Protein AF-A0A2S7Q1P4-F1 (afdb_monomer_lite)

Structure (mmCIF, N/CA/C/O backbone):
data_AF-A0A2S7Q1P4-F1
#
_entry.id   AF-A0A2S7Q1P4-F1
#
loop_
_atom_site.group_PDB
_atom_site.id
_atom_site.type_symbol
_atom_site.label_atom_id
_atom_site.label_alt_id
_atom_site.label_comp_id
_atom_site.label_asym_id
_atom_site.label_entity_id
_atom_site.label_seq_id
_atom_site.pdbx_PDB_ins_code
_atom_site.Cartn_x
_atom_site.Cartn_y
_atom_site.Cartn_z
_atom_site.occupancy
_atom_site.B_iso_or_equiv
_atom_site.auth_seq_id
_atom_site.auth_comp_id
_atom_site.auth_asym_id
_atom_site.auth_atom_id
_atom_site.pdbx_PDB_model_num
ATOM 1 N N . MET A 1 1 ? 7.344 -5.503 11.195 1.00 85.62 1 MET A N 1
ATOM 2 C CA . MET A 1 1 ? 8.356 -6.114 10.307 1.00 85.62 1 MET A CA 1
ATOM 3 C C . MET A 1 1 ? 7.937 -5.861 8.874 1.00 85.62 1 MET A C 1
ATOM 5 O O . MET A 1 1 ? 6.766 -6.038 8.559 1.00 85.62 1 MET A O 1
ATOM 9 N N . VAL A 1 2 ? 8.861 -5.410 8.036 1.00 88.25 2 VAL A N 1
ATOM 10 C CA . VAL A 1 2 ? 8.584 -5.055 6.642 1.00 88.25 2 VAL A CA 1
ATOM 11 C C . VAL A 1 2 ? 9.482 -5.908 5.761 1.00 88.25 2 VAL A C 1
ATOM 13 O O . VAL A 1 2 ? 10.686 -5.947 5.998 1.00 88.25 2 VAL A O 1
ATOM 16 N N . PHE A 1 3 ? 8.894 -6.598 4.789 1.00 91.62 3 PHE A N 1
ATOM 17 C CA . PHE A 1 3 ? 9.629 -7.277 3.730 1.00 91.62 3 PHE A CA 1
ATOM 18 C C . PHE A 1 3 ? 9.794 -6.306 2.567 1.00 91.62 3 PHE A C 1
ATOM 20 O O . PHE A 1 3 ? 8.802 -5.800 2.027 1.00 91.62 3 PHE A O 1
ATOM 27 N N . ASP A 1 4 ? 11.041 -6.001 2.222 1.00 88.94 4 ASP A N 1
ATOM 28 C CA . ASP A 1 4 ? 11.337 -5.151 1.077 1.00 88.94 4 ASP A CA 1
ATOM 29 C C . ASP A 1 4 ? 11.091 -5.902 -0.233 1.00 88.94 4 ASP A C 1
ATOM 31 O O . ASP A 1 4 ? 11.202 -7.127 -0.314 1.00 88.94 4 ASP A O 1
ATOM 35 N N . ALA A 1 5 ? 10.678 -5.138 -1.241 1.00 86.88 5 ALA A N 1
ATOM 36 C CA . ALA A 1 5 ? 10.517 -5.647 -2.588 1.00 86.88 5 ALA A CA 1
ATOM 37 C C . ALA A 1 5 ? 11.879 -5.672 -3.272 1.00 86.88 5 ALA A C 1
ATOM 39 O O . ALA A 1 5 ? 12.680 -4.755 -3.095 1.00 86.88 5 ALA A O 1
ATOM 40 N N . GLU A 1 6 ? 12.087 -6.689 -4.091 1.00 93.56 6 GLU A N 1
ATOM 41 C CA . GLU A 1 6 ? 13.279 -6.893 -4.897 1.00 93.56 6 GLU A CA 1
ATOM 42 C C . GLU A 1 6 ? 12.921 -6.814 -6.387 1.00 93.56 6 GLU A C 1
ATOM 44 O O . GLU A 1 6 ? 11.873 -6.294 -6.770 1.00 93.56 6 GLU A O 1
ATOM 49 N N . HIS A 1 7 ? 13.807 -7.305 -7.249 1.00 88.81 7 HIS A N 1
ATOM 50 C CA . HIS A 1 7 ? 13.553 -7.408 -8.682 1.00 88.81 7 HIS A CA 1
ATOM 51 C C . HIS A 1 7 ? 12.310 -8.263 -8.969 1.00 88.81 7 HIS A C 1
ATOM 53 O O . HIS A 1 7 ? 12.076 -9.290 -8.315 1.00 88.81 7 HIS A O 1
ATOM 59 N N . ALA A 1 8 ? 11.569 -7.914 -10.023 1.00 89.12 8 ALA A N 1
ATOM 60 C CA . ALA A 1 8 ? 10.338 -8.606 -10.412 1.00 89.12 8 ALA A CA 1
ATOM 61 C C . ALA A 1 8 ? 10.529 -10.126 -10.600 1.00 89.12 8 ALA A C 1
ATOM 63 O O . ALA A 1 8 ? 9.620 -10.911 -10.328 1.00 89.12 8 ALA A O 1
ATOM 64 N N . ALA A 1 9 ? 11.732 -10.555 -11.001 1.00 90.94 9 ALA A N 1
ATOM 65 C CA . ALA A 1 9 ? 12.089 -11.960 -11.199 1.00 90.94 9 ALA A CA 1
ATOM 66 C C . ALA A 1 9 ? 11.975 -12.829 -9.929 1.00 90.94 9 ALA A C 1
ATOM 68 O O . ALA A 1 9 ? 11.693 -14.023 -10.031 1.00 90.94 9 ALA A O 1
ATOM 69 N N . VAL A 1 10 ? 12.185 -12.253 -8.740 1.00 92.06 10 VAL A N 1
ATOM 70 C CA . VAL A 1 10 ? 12.137 -12.974 -7.451 1.00 92.06 10 VAL A CA 1
ATOM 71 C C . VAL A 1 10 ? 10.948 -12.567 -6.581 1.00 92.06 10 VAL A C 1
ATOM 73 O O . VAL A 1 10 ? 10.600 -13.295 -5.647 1.00 92.06 10 VAL A O 1
ATOM 76 N N . GLN A 1 11 ? 10.290 -11.450 -6.910 1.00 94.75 11 GLN A N 1
ATOM 77 C CA . GLN A 1 11 ? 9.248 -10.836 -6.088 1.00 94.75 11 GLN A CA 1
ATOM 78 C C . GLN A 1 11 ? 8.122 -11.807 -5.720 1.00 94.75 11 GLN A C 1
ATOM 80 O O . GLN A 1 11 ? 7.713 -11.858 -4.567 1.00 94.75 11 GLN A O 1
ATOM 85 N N . LYS A 1 12 ? 7.699 -12.677 -6.646 1.00 93.25 12 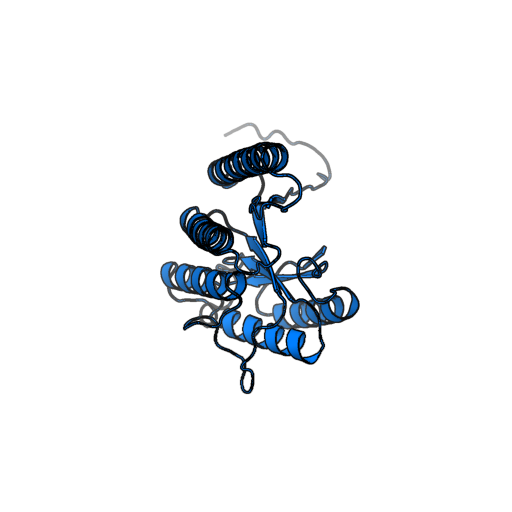LYS A N 1
ATOM 86 C CA . LYS A 1 12 ? 6.646 -13.673 -6.383 1.00 93.25 12 LYS A CA 1
ATOM 87 C C . LYS A 1 12 ? 6.976 -14.621 -5.220 1.00 93.25 12 LYS A C 1
ATOM 89 O O . LYS A 1 12 ? 6.082 -15.026 -4.481 1.00 93.25 12 LYS A O 1
ATOM 94 N N . GLY A 1 13 ? 8.244 -15.009 -5.068 1.00 94.06 13 GLY A N 1
ATOM 95 C CA . GLY A 1 13 ? 8.676 -15.870 -3.963 1.00 94.06 13 GLY A CA 1
ATOM 96 C C . GLY A 1 13 ? 8.655 -15.130 -2.624 1.00 94.06 13 GLY A C 1
ATOM 97 O O . GLY A 1 13 ? 8.178 -15.671 -1.627 1.00 94.06 13 GLY A O 1
ATOM 98 N N . ILE A 1 14 ? 9.109 -13.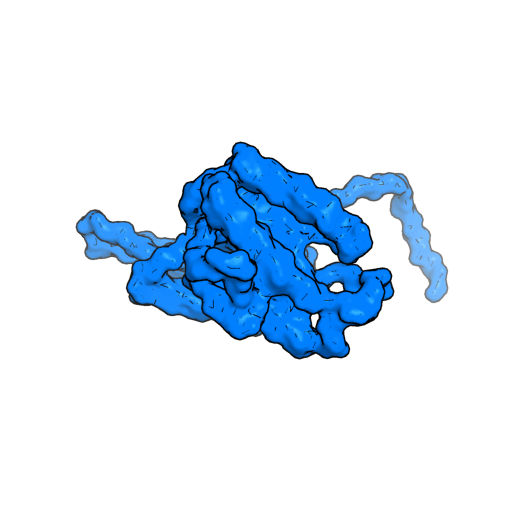874 -2.630 1.00 94.44 14 ILE A N 1
ATOM 99 C CA . ILE A 1 14 ? 9.079 -12.979 -1.465 1.00 94.44 14 ILE A CA 1
ATOM 100 C C . ILE A 1 14 ? 7.633 -12.718 -1.033 1.00 94.44 14 ILE A C 1
ATOM 102 O O . ILE A 1 14 ? 7.311 -12.841 0.149 1.00 94.44 14 ILE A O 1
ATOM 106 N N . ASP A 1 15 ? 6.753 -12.424 -1.987 1.00 95.56 15 ASP A N 1
ATOM 107 C CA . ASP A 1 15 ? 5.326 -12.201 -1.768 1.00 95.56 15 ASP A CA 1
ATOM 108 C C . ASP A 1 15 ? 4.659 -13.410 -1.112 1.00 95.56 15 ASP A C 1
ATOM 110 O O . ASP A 1 15 ? 3.950 -13.255 -0.119 1.00 95.56 15 ASP A O 1
ATOM 114 N N . GLN A 1 16 ? 4.934 -14.623 -1.607 1.00 95.94 16 GLN A N 1
ATOM 115 C CA . GLN A 1 16 ? 4.367 -15.848 -1.043 1.00 95.94 16 GLN A CA 1
ATOM 116 C C . GLN A 1 16 ? 4.750 -16.017 0.431 1.00 95.94 16 GLN A C 1
ATOM 118 O O . GLN A 1 16 ? 3.878 -16.227 1.275 1.00 95.94 16 GLN A O 1
ATOM 123 N N . TRP A 1 17 ? 6.037 -15.872 0.761 1.00 96.31 17 TRP A N 1
ATOM 124 C CA . TRP A 1 17 ? 6.485 -15.945 2.152 1.00 96.31 17 TRP A CA 1
ATOM 125 C C . TRP A 1 17 ? 5.850 -14.848 2.994 1.00 96.31 17 TRP A C 1
ATOM 127 O O . TRP A 1 17 ? 5.338 -15.118 4.077 1.00 96.31 17 TRP A O 1
ATOM 137 N N . THR A 1 18 ? 5.834 -13.622 2.483 1.00 96.56 18 THR A N 1
ATOM 138 C CA . THR A 1 18 ? 5.268 -12.465 3.175 1.00 96.56 18 THR A CA 1
ATOM 139 C C . THR A 1 18 ? 3.804 -12.701 3.532 1.00 96.56 18 THR A C 1
ATOM 141 O O . THR A 1 18 ? 3.422 -12.509 4.685 1.00 96.56 18 THR A O 1
ATOM 144 N N . VAL A 1 19 ? 3.002 -13.191 2.586 1.00 97.44 19 VAL A N 1
ATOM 145 C CA . VAL A 1 19 ? 1.594 -13.542 2.805 1.00 97.44 19 VAL A CA 1
ATOM 146 C C . VAL A 1 19 ? 1.450 -14.663 3.837 1.00 97.44 19 VAL A C 1
ATOM 148 O O . VAL A 1 19 ? 0.590 -14.574 4.712 1.00 97.44 19 VAL A O 1
ATOM 151 N N . ASP A 1 20 ? 2.297 -15.690 3.805 1.00 97.50 20 ASP A N 1
ATOM 152 C CA . ASP A 1 20 ? 2.250 -16.776 4.793 1.00 97.50 20 ASP A CA 1
ATOM 153 C C . ASP A 1 20 ? 2.606 -16.289 6.210 1.00 97.50 20 ASP A C 1
ATOM 155 O O . ASP A 1 20 ? 1.980 -16.698 7.195 1.00 97.50 20 ASP A O 1
ATOM 159 N N . TYR A 1 21 ? 3.540 -15.342 6.331 1.00 97.25 21 TYR A N 1
ATOM 160 C CA . TYR A 1 21 ? 3.828 -14.660 7.593 1.00 97.25 21 TYR A CA 1
ATOM 161 C C . TYR A 1 21 ? 2.668 -13.759 8.040 1.00 97.25 21 TYR A C 1
ATOM 163 O O . TYR A 1 21 ? 2.326 -13.763 9.225 1.00 97.25 21 TYR A O 1
ATOM 171 N N . MET A 1 22 ? 2.021 -13.030 7.128 1.00 97.88 22 MET A N 1
ATOM 172 C CA . MET A 1 22 ? 0.840 -12.221 7.452 1.00 97.88 22 MET A CA 1
ATOM 173 C C . MET A 1 22 ? -0.294 -13.085 8.000 1.00 97.88 22 MET A C 1
ATOM 175 O O . MET A 1 22 ? -0.809 -12.772 9.066 1.00 97.88 22 MET A O 1
ATOM 179 N N . LYS A 1 23 ? -0.610 -14.219 7.362 1.00 96.69 23 LYS A N 1
ATOM 180 C CA . LYS A 1 23 ? -1.623 -15.171 7.860 1.00 96.69 23 LYS A CA 1
ATOM 181 C C . LYS A 1 23 ? -1.353 -15.619 9.294 1.00 96.69 23 LYS A C 1
ATOM 183 O O . LYS A 1 23 ? -2.270 -15.783 10.091 1.00 96.69 23 LYS A O 1
ATOM 188 N N . LYS A 1 24 ? -0.082 -15.848 9.628 1.00 97.06 24 LYS A N 1
ATOM 189 C CA . LYS A 1 24 ? 0.311 -16.351 10.947 1.00 97.06 24 LYS A CA 1
ATOM 190 C C . LYS A 1 24 ? 0.267 -15.271 12.031 1.00 97.06 24 LYS A C 1
ATOM 192 O O . LYS A 1 24 ? -0.090 -15.567 13.174 1.00 97.06 24 LYS A O 1
ATOM 197 N N . TYR A 1 25 ? 0.671 -14.047 11.699 1.00 97.56 25 TYR A N 1
ATOM 198 C CA . TYR A 1 25 ? 0.968 -13.017 12.697 1.00 97.56 25 TYR A CA 1
ATOM 199 C C . TYR A 1 25 ? 0.024 -11.817 12.673 1.00 97.56 25 TYR A C 1
ATOM 201 O O . TYR A 1 25 ? -0.245 -11.271 13.744 1.00 97.56 25 TYR A O 1
ATOM 209 N N . ASN A 1 26 ? -0.509 -11.431 11.514 1.00 98.12 26 ASN A N 1
ATOM 210 C CA . ASN A 1 26 ? -1.460 -10.329 11.434 1.00 98.12 26 ASN A CA 1
ATOM 211 C C . ASN A 1 26 ? -2.809 -10.763 12.018 1.00 98.12 26 ASN A C 1
ATOM 213 O O . ASN A 1 26 ? -3.254 -11.900 11.851 1.00 98.12 26 ASN A O 1
ATOM 217 N N . LYS A 1 27 ? -3.449 -9.852 12.745 1.00 96.50 27 LYS A N 1
ATOM 218 C CA . LYS A 1 27 ? -4.795 -10.024 13.308 1.00 96.50 27 LYS A CA 1
ATOM 219 C C . LYS A 1 27 ? -5.786 -9.209 12.497 1.00 96.50 27 LYS A C 1
ATOM 221 O O . LYS A 1 27 ? -5.368 -8.308 11.789 1.00 96.50 27 LYS A O 1
ATOM 226 N N . THR A 1 28 ? -7.065 -9.552 12.575 1.00 95.19 28 THR A N 1
ATOM 227 C CA . THR A 1 28 ? -8.151 -8.791 11.943 1.00 95.19 28 THR A CA 1
ATOM 228 C C . THR A 1 28 ? -8.371 -7.456 12.647 1.00 95.19 28 THR A C 1
ATOM 230 O O . THR A 1 28 ? -8.131 -7.340 13.853 1.00 95.19 28 THR A O 1
ATOM 233 N N . GLY A 1 29 ? -8.908 -6.483 11.921 1.00 91.81 29 GLY A N 1
ATOM 234 C CA . GLY A 1 29 ? -9.184 -5.138 12.402 1.00 91.81 29 GLY A CA 1
ATOM 235 C C . GLY A 1 29 ? -8.016 -4.163 12.242 1.00 91.81 29 GLY A C 1
ATOM 236 O O . GLY A 1 29 ? -6.900 -4.518 11.848 1.00 91.81 29 GLY A O 1
ATOM 237 N N . LYS A 1 30 ? -8.314 -2.900 12.560 1.00 89.12 30 LYS A N 1
ATOM 238 C CA . LYS A 1 30 ? -7.393 -1.761 12.478 1.00 89.12 30 LYS A CA 1
ATOM 239 C C . LYS A 1 30 ? -6.153 -1.975 13.349 1.00 89.12 30 LYS A C 1
ATOM 241 O O . LYS A 1 30 ? -6.285 -2.242 14.543 1.00 89.12 30 LYS A O 1
ATOM 246 N N . GLY A 1 31 ? -4.966 -1.779 12.774 1.00 89.69 31 GLY A N 1
ATOM 247 C CA . GLY A 1 31 ? -3.693 -1.938 13.486 1.00 89.69 31 GLY A CA 1
ATOM 248 C C . GLY A 1 31 ? -3.339 -3.401 13.762 1.00 89.69 31 GLY A C 1
ATOM 249 O O . GLY A 1 31 ? -2.470 -3.691 14.586 1.00 89.69 31 GLY A O 1
ATOM 250 N N . GLY A 1 32 ? -4.030 -4.332 13.102 1.00 93.00 32 GLY A N 1
ATOM 251 C CA . GLY A 1 32 ? -3.779 -5.761 13.200 1.00 93.00 32 GLY A CA 1
ATOM 252 C C . GLY A 1 32 ? -2.567 -6.218 12.385 1.00 93.00 32 GLY A C 1
ATOM 253 O O . GLY A 1 32 ? -2.043 -7.307 12.642 1.00 93.00 32 GLY A O 1
ATOM 254 N N . ALA A 1 33 ? -2.088 -5.414 11.428 1.00 96.19 33 ALA A N 1
ATOM 255 C CA . ALA A 1 33 ? -0.913 -5.756 10.639 1.00 96.19 33 ALA A CA 1
ATOM 256 C C . ALA A 1 33 ? 0.396 -5.467 11.386 1.00 96.19 33 ALA A C 1
ATOM 258 O O . ALA A 1 33 ? 0.742 -4.325 11.690 1.00 96.19 33 ALA A O 1
ATOM 259 N N . VAL A 1 34 ? 1.187 -6.521 11.595 1.00 95.81 34 VAL A N 1
ATOM 260 C CA . VAL A 1 34 ? 2.560 -6.444 12.126 1.00 95.81 34 VAL A CA 1
ATOM 261 C C . VAL A 1 34 ? 3.605 -6.850 11.086 1.00 95.81 34 VAL A C 1
ATOM 263 O O . VAL A 1 34 ? 4.783 -6.501 11.217 1.00 95.81 34 VAL A O 1
ATOM 266 N N . VAL A 1 35 ? 3.180 -7.561 10.041 1.00 97.06 35 VAL A N 1
ATOM 267 C CA . VAL A 1 35 ? 3.956 -7.906 8.850 1.00 97.06 35 VAL A CA 1
ATOM 268 C C . VAL A 1 35 ? 3.414 -7.119 7.660 1.00 97.06 35 VAL A C 1
ATOM 270 O O . VAL A 1 35 ? 2.215 -7.167 7.386 1.00 97.06 35 VAL A O 1
ATOM 273 N N . TYR A 1 36 ? 4.308 -6.432 6.948 1.00 97.50 36 TYR A N 1
ATOM 274 C CA . TYR A 1 36 ? 4.004 -5.652 5.748 1.00 97.50 36 TYR A CA 1
ATOM 275 C C . TYR A 1 36 ? 4.825 -6.156 4.564 1.00 97.50 36 TYR A C 1
ATOM 277 O O . TYR A 1 36 ? 6.020 -6.416 4.709 1.00 97.50 36 TYR A O 1
ATOM 285 N N . GLY A 1 37 ? 4.186 -6.254 3.401 1.00 97.38 37 GLY A N 1
ATOM 286 C CA . GLY A 1 37 ? 4.838 -6.516 2.120 1.00 97.38 37 GLY A CA 1
ATOM 287 C C . GLY A 1 37 ? 4.992 -5.230 1.330 1.00 97.38 37 GLY A C 1
ATOM 288 O O . GLY A 1 37 ? 4.130 -4.355 1.414 1.00 97.38 37 GLY A O 1
ATOM 289 N N . THR A 1 38 ? 6.086 -5.102 0.587 1.00 97.38 38 THR A N 1
ATOM 290 C CA . THR A 1 38 ? 6.335 -3.930 -0.253 1.00 97.38 38 THR A CA 1
ATOM 291 C C . THR A 1 38 ? 5.799 -4.160 -1.663 1.00 97.38 38 THR A C 1
ATOM 293 O O . THR A 1 38 ? 6.160 -5.132 -2.312 1.00 97.38 38 THR A O 1
ATOM 296 N N . TYR A 1 39 ? 4.965 -3.245 -2.152 1.00 97.94 39 TYR A N 1
ATOM 297 C CA . TYR A 1 39 ? 4.343 -3.304 -3.474 1.00 97.94 39 TYR A CA 1
ATOM 298 C C . TYR A 1 39 ? 4.832 -2.129 -4.312 1.00 97.94 39 TYR A C 1
ATOM 300 O O . TYR A 1 39 ? 4.759 -0.976 -3.878 1.00 97.94 39 TYR A O 1
ATOM 308 N N . GLN A 1 40 ? 5.346 -2.415 -5.507 1.00 97.44 40 GLN A N 1
ATOM 309 C CA . GLN A 1 40 ? 6.005 -1.421 -6.348 1.00 97.44 40 GLN A CA 1
ATOM 310 C C . GLN A 1 40 ? 5.097 -0.986 -7.505 1.00 97.44 40 GLN A C 1
ATOM 312 O O . GLN A 1 40 ? 4.890 -1.722 -8.465 1.00 97.44 40 GLN A O 1
ATOM 317 N N . ALA A 1 41 ? 4.564 0.232 -7.426 1.00 97.69 41 ALA A N 1
ATOM 318 C CA . ALA A 1 41 ? 3.554 0.756 -8.348 1.00 97.69 41 ALA A CA 1
ATOM 319 C C . ALA A 1 41 ? 4.049 1.042 -9.780 1.00 97.69 41 ALA A C 1
ATOM 321 O O . ALA A 1 41 ? 3.229 1.268 -10.660 1.00 97.69 41 ALA A O 1
ATOM 322 N N . TYR A 1 42 ? 5.361 1.039 -10.043 1.00 96.94 42 TYR A N 1
ATOM 323 C CA . TYR A 1 42 ? 5.900 1.116 -11.410 1.00 96.94 42 TYR A CA 1
ATOM 324 C C . TYR A 1 42 ? 5.633 -0.151 -12.231 1.00 96.94 42 TYR A C 1
ATOM 326 O O . TYR A 1 42 ? 5.643 -0.077 -13.460 1.00 96.94 42 TYR A O 1
ATOM 334 N N . LEU A 1 43 ? 5.386 -1.294 -11.578 1.00 97.81 43 LEU A N 1
ATOM 335 C CA . LEU A 1 43 ? 5.039 -2.541 -12.252 1.00 97.81 43 LEU A CA 1
ATOM 336 C C . LEU A 1 43 ? 3.562 -2.518 -12.647 1.00 97.81 43 LEU A C 1
ATOM 338 O O . LEU A 1 43 ? 2.687 -2.377 -11.792 1.00 97.81 43 LEU A O 1
ATOM 342 N N . LYS A 1 44 ? 3.282 -2.773 -13.928 1.00 98.06 44 LYS A N 1
ATOM 343 C CA . LYS A 1 44 ? 1.921 -2.841 -14.491 1.00 98.06 44 LYS A CA 1
ATOM 344 C C . LYS A 1 44 ? 1.031 -3.861 -13.767 1.00 98.06 44 LYS A C 1
ATOM 346 O O . LYS A 1 44 ? -0.173 -3.662 -13.672 1.00 98.06 44 LYS A O 1
ATOM 351 N N . ALA A 1 45 ? 1.626 -4.928 -13.229 1.00 97.44 45 ALA A N 1
ATOM 352 C CA . ALA A 1 45 ? 0.923 -5.981 -12.494 1.00 97.44 45 ALA A CA 1
ATOM 353 C C . ALA A 1 45 ? 0.609 -5.625 -11.026 1.00 97.44 45 ALA A C 1
ATOM 355 O O . ALA A 1 45 ? -0.137 -6.352 -10.374 1.00 97.44 45 ALA A O 1
ATOM 356 N N . CYS A 1 46 ? 1.161 -4.534 -10.481 1.00 98.31 46 CYS A N 1
ATOM 357 C CA . CYS A 1 46 ? 1.035 -4.194 -9.060 1.00 98.31 46 CYS A CA 1
ATOM 358 C C . CYS A 1 46 ? -0.428 -4.134 -8.567 1.00 98.31 46 CYS A C 1
ATOM 360 O O . CYS A 1 46 ? -0.717 -4.783 -7.557 1.00 98.31 46 CYS A O 1
ATOM 362 N N . PRO A 1 47 ? -1.381 -3.475 -9.266 1.00 98.44 47 PRO A N 1
ATOM 363 C CA . PRO A 1 47 ? -2.782 -3.476 -8.840 1.00 98.44 47 PRO A CA 1
ATOM 364 C C . PRO A 1 47 ? -3.389 -4.883 -8.750 1.00 98.44 47 PRO A C 1
ATOM 366 O O . PRO A 1 47 ? -4.105 -5.185 -7.798 1.00 98.44 47 PRO A O 1
ATOM 369 N N . GLU A 1 48 ? -3.077 -5.764 -9.704 1.00 98.19 48 GLU A N 1
ATOM 370 C CA . GLU A 1 48 ? -3.588 -7.141 -9.723 1.00 98.19 48 GLU A CA 1
ATOM 371 C C . GLU A 1 48 ? -3.011 -7.978 -8.574 1.00 98.19 48 GLU A C 1
ATOM 373 O O . GLU A 1 48 ? -3.734 -8.752 -7.943 1.00 98.19 48 GLU A O 1
ATOM 378 N N . VAL A 1 49 ? -1.726 -7.790 -8.255 1.00 98.31 49 VAL A N 1
ATOM 379 C CA . VAL A 1 49 ? -1.069 -8.453 -7.117 1.00 98.31 49 VAL A CA 1
ATOM 380 C C . VAL A 1 49 ? -1.687 -7.992 -5.795 1.00 98.31 49 VAL A C 1
ATOM 382 O O . VAL A 1 49 ? -2.054 -8.829 -4.969 1.00 98.31 49 VAL A O 1
ATOM 385 N N . VAL A 1 50 ? -1.887 -6.681 -5.612 1.00 98.56 50 VAL A N 1
ATOM 386 C CA . VAL A 1 50 ? -2.563 -6.131 -4.423 1.00 98.56 50 VAL A CA 1
ATOM 387 C C . VAL A 1 50 ? -3.983 -6.690 -4.305 1.00 98.56 50 VAL A C 1
ATOM 389 O O . VAL A 1 50 ? -4.368 -7.154 -3.234 1.00 98.56 50 VAL A O 1
ATOM 392 N N . ALA A 1 51 ? -4.753 -6.713 -5.396 1.00 98.56 51 ALA A N 1
ATOM 393 C CA . ALA A 1 51 ? -6.112 -7.256 -5.408 1.00 98.56 51 ALA A CA 1
ATOM 394 C C . ALA A 1 51 ? -6.157 -8.747 -5.036 1.00 98.56 51 ALA A C 1
ATOM 396 O O . ALA A 1 51 ? -7.017 -9.168 -4.262 1.00 98.56 51 ALA A O 1
ATOM 397 N N . SER A 1 52 ? -5.211 -9.540 -5.546 1.00 98.31 52 SER A N 1
ATOM 398 C CA . SER A 1 52 ? -5.063 -10.957 -5.199 1.00 98.31 52 SER A CA 1
ATOM 399 C C . SER A 1 52 ? -4.760 -11.148 -3.710 1.00 98.31 52 SER A C 1
ATOM 401 O O . SER A 1 52 ? -5.389 -11.969 -3.042 1.00 98.31 52 SER A O 1
ATOM 403 N N . HIS A 1 53 ? -3.845 -10.357 -3.146 1.00 98.44 53 HIS A N 1
ATOM 404 C CA . HIS A 1 53 ? -3.504 -10.456 -1.726 1.00 98.44 53 HIS A CA 1
ATOM 405 C C . HIS A 1 53 ? -4.628 -9.959 -0.811 1.00 98.44 53 HIS A C 1
ATOM 407 O O . HIS A 1 53 ? -4.834 -10.550 0.247 1.00 98.44 53 HIS A O 1
ATOM 413 N N . LEU A 1 54 ? -5.408 -8.954 -1.230 1.00 98.56 54 LEU A N 1
ATOM 414 C CA . LEU A 1 54 ? -6.652 -8.574 -0.553 1.00 98.56 54 LEU A CA 1
ATOM 415 C C . LEU A 1 54 ? -7.639 -9.753 -0.543 1.00 98.56 54 LEU A C 1
ATOM 417 O O . LEU A 1 54 ? -8.150 -10.118 0.511 1.00 98.56 54 LEU A O 1
ATOM 421 N N . ALA A 1 55 ? -7.848 -10.427 -1.676 1.00 98.19 55 ALA A N 1
ATOM 422 C CA . ALA A 1 55 ? -8.721 -11.603 -1.734 1.00 98.19 55 ALA A CA 1
ATOM 423 C C . ALA A 1 55 ? -8.270 -12.719 -0.771 1.00 98.19 55 ALA A C 1
ATOM 425 O O . ALA A 1 55 ? -9.089 -13.322 -0.075 1.00 98.19 55 ALA A O 1
ATOM 426 N N . ILE A 1 56 ? -6.958 -12.967 -0.684 1.00 97.81 56 ILE A N 1
ATOM 427 C CA . ILE A 1 56 ? -6.383 -13.932 0.263 1.00 97.81 56 ILE A CA 1
ATOM 428 C C . ILE A 1 56 ? -6.614 -13.482 1.712 1.00 97.81 56 ILE A C 1
ATOM 430 O O . ILE A 1 56 ? -7.034 -14.297 2.529 1.00 97.81 56 ILE A O 1
ATOM 434 N N . ALA A 1 57 ? -6.381 -12.205 2.025 1.00 97.75 57 ALA A N 1
ATOM 435 C CA . ALA A 1 57 ? -6.611 -11.623 3.349 1.00 97.75 57 ALA A CA 1
ATOM 436 C C . ALA A 1 57 ? -8.067 -11.767 3.800 1.00 97.75 57 ALA A C 1
ATOM 438 O O . ALA A 1 57 ? -8.332 -12.183 4.928 1.00 97.75 57 ALA A O 1
ATOM 439 N N . ARG A 1 58 ? -9.009 -11.534 2.878 1.00 96.69 58 ARG A N 1
ATOM 440 C CA . ARG A 1 58 ? -10.441 -11.756 3.093 1.00 96.69 58 ARG A CA 1
ATOM 441 C C . ARG A 1 58 ? -10.735 -13.219 3.398 1.00 96.69 58 ARG A C 1
ATOM 443 O O . ARG A 1 58 ? -11.365 -13.534 4.402 1.00 96.69 58 ARG A O 1
ATOM 450 N N . LYS A 1 59 ? -10.289 -14.119 2.520 1.00 96.94 59 LYS A N 1
ATOM 451 C CA . LYS A 1 59 ? -10.599 -15.552 2.593 1.00 96.94 59 LYS A CA 1
ATOM 452 C C . LYS A 1 59 ? -10.016 -16.219 3.839 1.00 96.94 59 LYS A C 1
ATOM 454 O O . LYS A 1 59 ? -10.658 -17.083 4.425 1.00 96.94 59 LYS A O 1
ATOM 459 N N . GLU A 1 60 ? -8.805 -15.832 4.215 1.00 96.69 60 GLU A N 1
ATOM 460 C CA . GLU A 1 60 ? -8.046 -16.427 5.320 1.00 96.69 60 GLU A CA 1
ATOM 461 C C . GLU A 1 60 ? -8.145 -15.594 6.613 1.00 96.69 60 GLU A C 1
ATOM 463 O O . GLU A 1 60 ? -7.499 -15.916 7.607 1.00 96.69 60 GLU A O 1
ATOM 468 N N . ASN A 1 61 ? -8.974 -14.542 6.607 1.00 96.69 61 ASN A N 1
ATOM 469 C CA . ASN A 1 61 ? -9.354 -13.727 7.759 1.00 96.69 61 ASN A CA 1
ATOM 470 C C . ASN A 1 61 ? -8.165 -13.114 8.532 1.00 96.69 61 ASN A C 1
ATOM 472 O O . ASN A 1 61 ? -7.984 -13.360 9.727 1.00 96.69 61 ASN A O 1
ATOM 476 N N . PHE A 1 62 ? -7.360 -12.293 7.853 1.00 97.81 62 PHE A N 1
ATOM 477 C CA . PHE A 1 62 ? -6.288 -11.492 8.462 1.00 97.81 62 PHE A CA 1
ATOM 478 C C . PHE A 1 62 ? -6.215 -10.087 7.841 1.00 97.81 62 PHE A C 1
ATOM 480 O O . PHE A 1 62 ? -6.625 -9.900 6.699 1.00 97.81 62 PHE A O 1
ATOM 487 N N . THR A 1 63 ? -5.654 -9.103 8.555 1.00 98.38 63 THR A N 1
ATOM 488 C CA . THR A 1 63 ? -5.414 -7.756 8.001 1.00 98.38 63 THR A CA 1
ATOM 489 C C . THR A 1 63 ? -4.194 -7.754 7.080 1.00 98.38 63 THR A C 1
ATOM 491 O O . THR A 1 63 ? -3.087 -8.125 7.492 1.00 98.38 63 THR A O 1
ATOM 494 N N . LEU A 1 64 ? -4.362 -7.308 5.834 1.00 98.50 64 LEU A N 1
ATOM 495 C CA . LEU A 1 64 ? -3.255 -7.178 4.886 1.00 98.50 64 LEU A CA 1
ATOM 496 C C . LEU A 1 64 ? -2.352 -5.994 5.272 1.00 98.50 64 LEU A C 1
ATOM 498 O O . LEU A 1 64 ? -2.834 -4.883 5.451 1.00 98.50 64 LEU A O 1
ATOM 502 N N . GLY A 1 65 ? -1.038 -6.209 5.366 1.00 98.06 65 GLY A N 1
ATOM 503 C CA . GLY A 1 65 ? -0.072 -5.121 5.562 1.00 98.06 65 GLY A CA 1
ATOM 504 C C . GLY A 1 65 ? 0.550 -4.684 4.237 1.00 98.06 65 GLY A C 1
ATOM 505 O O . GLY A 1 65 ? 1.290 -5.451 3.618 1.00 98.06 65 GLY A O 1
ATOM 506 N N . VAL A 1 66 ? 0.300 -3.453 3.798 1.00 98.25 66 VAL A N 1
ATOM 507 C CA . VAL A 1 66 ? 0.789 -2.942 2.505 1.00 98.25 66 VAL A CA 1
ATOM 508 C C . VAL A 1 66 ? 1.772 -1.799 2.711 1.00 98.25 66 VAL A C 1
ATOM 510 O O . VAL A 1 66 ? 1.387 -0.739 3.179 1.00 98.25 66 VAL A O 1
ATOM 513 N N . LYS A 1 67 ? 3.032 -1.960 2.302 1.00 96.94 67 LYS A N 1
ATOM 514 C CA . LYS A 1 67 ? 3.962 -0.846 2.075 1.00 96.94 67 LYS A CA 1
ATOM 515 C C . LYS A 1 67 ? 3.947 -0.505 0.592 1.00 96.94 67 LYS A C 1
ATOM 517 O O . LYS A 1 67 ? 4.475 -1.251 -0.224 1.00 96.94 67 LYS A O 1
ATOM 522 N N . LEU A 1 68 ? 3.339 0.614 0.229 1.00 97.44 68 LEU A N 1
ATOM 523 C CA . LEU A 1 68 ? 3.248 1.034 -1.164 1.00 97.44 68 LEU A CA 1
ATOM 524 C C . LEU A 1 68 ? 4.422 1.953 -1.506 1.00 97.44 68 LEU A C 1
ATOM 526 O O . LEU A 1 68 ? 4.602 2.985 -0.863 1.00 97.44 68 LEU A O 1
ATOM 530 N N . VAL A 1 69 ? 5.199 1.595 -2.528 1.00 95.88 69 VAL A N 1
ATOM 531 C CA . VAL A 1 69 ? 6.305 2.398 -3.080 1.00 95.88 69 VAL A CA 1
ATOM 532 C C . VAL A 1 69 ? 6.106 2.597 -4.580 1.00 95.88 69 VAL A C 1
ATOM 534 O O . VAL A 1 69 ? 5.373 1.853 -5.226 1.00 95.88 69 VAL A O 1
ATOM 537 N N . ARG A 1 70 ? 6.802 3.568 -5.181 1.00 94.69 70 ARG A N 1
ATOM 538 C CA . ARG A 1 70 ? 6.880 3.650 -6.651 1.00 94.69 70 ARG A CA 1
ATOM 539 C C . ARG A 1 70 ? 7.715 2.507 -7.226 1.00 94.69 70 ARG A C 1
ATOM 541 O O . ARG A 1 70 ? 7.257 1.832 -8.132 1.00 94.69 70 ARG A O 1
ATOM 548 N N . GLY A 1 71 ? 8.893 2.255 -6.667 1.00 91.81 71 GLY A N 1
ATOM 549 C CA . GLY A 1 71 ? 9.811 1.209 -7.121 1.00 91.81 71 GLY A CA 1
ATOM 550 C C . GLY A 1 71 ? 11.264 1.658 -6.996 1.00 91.81 71 GLY A C 1
ATOM 551 O O . GLY A 1 71 ? 11.525 2.853 -6.851 1.00 91.81 71 GLY A O 1
ATOM 552 N N . ALA A 1 72 ? 12.191 0.702 -7.029 1.00 90.38 72 ALA A N 1
ATOM 553 C CA . ALA A 1 72 ? 13.633 0.953 -6.908 1.00 90.38 72 ALA A CA 1
ATOM 554 C C . ALA A 1 72 ? 14.453 0.376 -8.078 1.00 90.38 72 ALA A C 1
ATOM 556 O O . ALA A 1 72 ? 15.571 0.825 -8.311 1.00 90.38 72 ALA A O 1
ATOM 557 N N . TYR A 1 73 ? 13.887 -0.554 -8.856 1.00 90.75 73 TYR A N 1
ATOM 558 C CA . TYR A 1 73 ? 14.602 -1.323 -9.882 1.00 90.75 73 TYR A CA 1
ATOM 559 C C . TYR A 1 73 ? 14.209 -0.939 -11.319 1.00 90.75 73 TYR A C 1
ATOM 561 O O . TYR A 1 73 ? 14.334 -1.739 -12.241 1.00 90.75 73 TYR A O 1
ATOM 569 N N . LEU A 1 74 ? 13.775 0.314 -11.544 1.00 88.06 74 LEU A N 1
ATOM 570 C CA . LEU A 1 74 ? 13.389 0.822 -12.877 1.00 88.06 74 LEU A CA 1
ATOM 571 C C . LEU A 1 74 ? 14.481 0.638 -13.946 1.00 88.06 74 LEU A C 1
ATOM 573 O O . LEU A 1 74 ? 14.162 0.551 -15.127 1.00 88.06 74 LEU A O 1
ATOM 577 N N . GLY A 1 75 ? 15.754 0.643 -13.540 1.00 86.88 75 GLY A N 1
ATOM 578 C CA . GLY A 1 75 ? 16.895 0.512 -14.448 1.00 86.88 75 GLY A CA 1
ATOM 579 C C . GLY A 1 75 ? 17.326 -0.927 -14.745 1.00 86.88 75 GLY A C 1
ATOM 580 O O . GLY A 1 75 ? 18.133 -1.117 -15.650 1.00 86.88 75 GLY A O 1
ATOM 581 N N . SER A 1 76 ? 16.837 -1.918 -13.994 1.00 89.81 76 SER A N 1
ATOM 582 C CA . SER A 1 76 ? 17.293 -3.313 -14.088 1.00 89.81 76 SER A CA 1
ATOM 583 C C . SER A 1 76 ? 16.183 -4.313 -14.404 1.00 89.81 76 SER A C 1
ATOM 585 O O . SER A 1 76 ? 16.472 -5.350 -14.999 1.00 89.81 76 SER A O 1
ATOM 587 N N . ASP A 1 77 ? 14.930 -4.022 -14.051 1.00 93.69 77 ASP A N 1
ATOM 588 C CA . ASP A 1 77 ? 13.809 -4.889 -14.411 1.00 93.69 77 ASP A CA 1
ATOM 589 C C . ASP A 1 77 ? 13.446 -4.793 -15.906 1.00 93.69 77 ASP A C 1
ATOM 591 O O . ASP A 1 77 ? 13.628 -3.740 -16.528 1.00 93.69 77 ASP A O 1
ATOM 595 N N . PRO A 1 78 ? 12.887 -5.869 -16.499 1.00 94.81 78 PRO A N 1
ATOM 596 C CA . PRO A 1 78 ? 12.447 -5.864 -17.890 1.00 94.81 78 PRO A CA 1
ATOM 597 C C . PRO A 1 78 ? 11.440 -4.743 -18.176 1.00 94.81 78 PRO A C 1
ATOM 599 O O . PRO A 1 78 ? 10.418 -4.598 -17.496 1.00 94.81 78 PRO A O 1
ATOM 602 N N . ARG A 1 79 ? 11.728 -3.933 -19.200 1.00 95.38 79 ARG A N 1
ATOM 603 C CA . ARG A 1 79 ? 11.005 -2.686 -19.485 1.00 95.38 79 ARG A CA 1
ATOM 604 C C . ARG A 1 79 ? 9.519 -2.905 -19.771 1.00 95.38 79 ARG A C 1
ATOM 606 O O . ARG A 1 79 ? 8.705 -2.040 -19.450 1.00 95.38 79 ARG A O 1
ATOM 613 N N . GLU A 1 80 ? 9.158 -4.038 -20.358 1.00 96.19 80 GLU A N 1
ATOM 614 C CA . GLU A 1 80 ? 7.787 -4.426 -20.689 1.00 96.19 80 GLU A CA 1
ATOM 615 C C . GLU A 1 80 ? 6.880 -4.565 -19.459 1.00 96.19 80 GLU A C 1
ATOM 617 O O . GLU A 1 80 ? 5.670 -4.354 -19.568 1.00 96.19 80 GLU A O 1
ATOM 622 N N . LEU A 1 81 ? 7.455 -4.851 -18.285 1.00 96.06 81 LEU A N 1
ATOM 623 C CA . LEU A 1 81 ? 6.725 -4.961 -17.018 1.00 96.06 81 LEU A CA 1
ATOM 624 C C . LEU A 1 81 ? 6.389 -3.593 -16.416 1.00 96.06 81 LEU A C 1
ATOM 626 O O . LEU A 1 81 ? 5.514 -3.491 -15.555 1.00 96.06 81 LEU A O 1
ATOM 630 N N . ILE A 1 82 ? 7.082 -2.546 -16.860 1.00 97.31 82 ILE A N 1
ATOM 631 C CA . ILE A 1 82 ? 7.051 -1.211 -16.269 1.00 97.31 82 ILE A CA 1
ATOM 632 C C . ILE A 1 82 ? 6.072 -0.321 -17.045 1.00 97.31 82 ILE A C 1
ATOM 634 O O . ILE A 1 82 ? 5.945 -0.434 -18.269 1.00 97.31 82 ILE A O 1
ATOM 638 N N . HIS A 1 83 ? 5.369 0.567 -16.338 1.00 97.00 83 HIS A N 1
ATOM 639 C CA . HIS A 1 83 ? 4.576 1.641 -16.947 1.00 97.00 83 HIS A CA 1
ATOM 640 C C . HIS A 1 83 ? 5.402 2.474 -17.929 1.00 97.00 83 HIS A C 1
ATOM 642 O O . HIS A 1 83 ? 6.605 2.664 -17.753 1.00 97.00 83 HIS A O 1
ATOM 648 N N . ASP A 1 84 ? 4.760 2.981 -18.981 1.00 95.25 84 ASP A N 1
ATOM 649 C CA . ASP A 1 84 ? 5.512 3.572 -20.079 1.00 95.25 84 ASP A CA 1
ATOM 650 C C . ASP A 1 84 ? 6.054 4.961 -19.769 1.00 95.25 84 ASP A C 1
ATOM 652 O O . ASP A 1 84 ? 7.091 5.377 -20.295 1.00 95.25 84 ASP A O 1
ATOM 656 N N . THR A 1 85 ? 5.390 5.640 -18.843 1.00 96.19 85 THR A N 1
ATOM 657 C CA . THR A 1 85 ? 5.716 6.986 -18.417 1.00 96.19 85 THR A CA 1
ATOM 658 C C . THR A 1 85 ? 5.645 7.128 -16.896 1.00 96.19 85 THR A C 1
ATOM 660 O O . THR A 1 85 ? 4.936 6.408 -16.184 1.00 96.19 85 THR A O 1
ATOM 663 N N . LYS A 1 86 ? 6.371 8.120 -16.371 1.00 93.56 86 LYS A N 1
ATOM 664 C CA . LYS A 1 86 ? 6.305 8.473 -14.949 1.00 93.56 86 LYS A CA 1
ATOM 665 C C . LYS A 1 86 ? 4.878 8.854 -14.503 1.00 93.56 86 LYS A C 1
ATOM 667 O O . LYS A 1 86 ? 4.472 8.353 -13.455 1.00 93.56 86 LYS A O 1
ATOM 672 N N . PRO A 1 87 ? 4.100 9.667 -15.251 1.00 96.19 87 PRO A N 1
ATOM 673 C CA . PRO A 1 87 ? 2.716 9.967 -14.884 1.00 96.19 87 PRO A CA 1
ATOM 674 C C . PRO A 1 87 ? 1.832 8.725 -14.744 1.00 96.19 87 PRO A C 1
ATOM 676 O O . PRO A 1 87 ? 1.009 8.677 -13.840 1.00 96.19 87 PRO A O 1
ATOM 679 N N . GLU A 1 88 ? 2.018 7.690 -15.567 1.00 96.56 88 GLU A N 1
ATOM 680 C CA . GLU A 1 88 ? 1.276 6.431 -15.405 1.00 96.56 88 GLU A CA 1
ATOM 681 C C . GLU A 1 88 ? 1.643 5.706 -14.106 1.00 96.56 88 GLU A C 1
ATOM 683 O O . GLU A 1 88 ? 0.754 5.214 -13.415 1.00 96.56 88 GLU A O 1
ATOM 688 N N . THR A 1 89 ? 2.925 5.705 -13.724 1.00 96.44 89 THR A N 1
ATOM 689 C CA . THR A 1 89 ? 3.361 5.179 -12.416 1.00 96.44 89 THR A CA 1
ATOM 690 C C . THR A 1 89 ? 2.766 5.987 -11.261 1.00 96.44 89 THR A C 1
ATOM 692 O O . THR A 1 89 ? 2.326 5.412 -10.269 1.00 96.44 89 THR A O 1
ATOM 695 N N . ASP A 1 90 ? 2.745 7.318 -11.374 1.00 95.31 90 ASP A N 1
ATOM 696 C CA . ASP A 1 90 ? 2.150 8.196 -10.361 1.00 95.31 90 ASP A CA 1
ATOM 697 C C . ASP A 1 90 ? 0.637 7.955 -10.236 1.00 95.31 90 ASP A C 1
ATOM 699 O O . ASP A 1 90 ? 0.137 7.820 -9.123 1.00 95.31 90 ASP A O 1
ATOM 703 N N . ASN A 1 91 ? -0.074 7.819 -11.360 1.00 96.81 91 ASN A N 1
ATOM 704 C CA . ASN A 1 91 ? -1.506 7.515 -11.390 1.00 96.81 91 ASN A CA 1
ATOM 705 C C . ASN A 1 91 ? -1.812 6.134 -10.796 1.00 96.81 91 ASN A C 1
ATOM 707 O O . ASN A 1 91 ? -2.775 5.991 -10.045 1.00 96.81 91 ASN A O 1
ATOM 711 N N . CYS A 1 92 ? -0.989 5.126 -11.101 1.00 97.94 92 CYS A N 1
ATOM 712 C CA . CYS A 1 92 ? -1.100 3.790 -10.519 1.00 97.94 92 CYS A CA 1
ATOM 713 C C . CYS A 1 92 ? -0.901 3.837 -8.996 1.00 97.94 92 CYS A C 1
ATOM 715 O O . CYS A 1 92 ? -1.744 3.358 -8.240 1.00 97.94 92 CYS A O 1
ATOM 717 N N . TYR A 1 93 ? 0.169 4.494 -8.535 1.00 97.50 93 TYR A N 1
ATOM 718 C CA . TYR A 1 93 ? 0.464 4.668 -7.112 1.00 97.50 93 TYR A CA 1
ATOM 719 C C . TYR A 1 93 ? -0.676 5.381 -6.374 1.00 97.50 93 TYR A C 1
ATOM 721 O O . TYR A 1 93 ? -1.170 4.877 -5.366 1.00 97.50 93 TYR A O 1
ATOM 729 N N . ASP A 1 94 ? -1.109 6.540 -6.877 1.00 96.69 94 ASP A N 1
ATOM 730 C CA . ASP A 1 94 ? -2.153 7.348 -6.245 1.00 96.69 94 ASP A CA 1
ATOM 731 C C . ASP A 1 94 ? -3.506 6.616 -6.256 1.00 96.69 94 ASP A C 1
ATOM 733 O O . ASP A 1 94 ? -4.243 6.679 -5.272 1.00 96.69 94 ASP A O 1
ATOM 737 N N . GLY A 1 95 ? -3.817 5.880 -7.328 1.00 97.94 95 GLY A N 1
ATOM 738 C CA . GLY A 1 95 ? -5.037 5.083 -7.441 1.00 97.94 95 GLY A CA 1
ATOM 739 C C . GLY A 1 95 ? -5.081 3.904 -6.468 1.00 97.94 95 GLY A C 1
ATOM 740 O O . GLY A 1 95 ? -6.110 3.685 -5.829 1.00 97.94 95 GLY A O 1
ATOM 741 N N . ILE A 1 96 ? -3.968 3.179 -6.296 1.00 98.38 96 ILE A N 1
ATOM 742 C CA . ILE A 1 96 ? -3.862 2.122 -5.278 1.00 98.38 96 ILE A CA 1
ATOM 743 C C . ILE A 1 96 ? -3.979 2.737 -3.877 1.00 98.38 96 ILE A C 1
ATOM 745 O O . ILE A 1 96 ? -4.753 2.244 -3.060 1.00 98.38 96 ILE A O 1
ATOM 749 N N . ALA A 1 97 ? -3.254 3.823 -3.592 1.00 97.38 97 ALA A N 1
ATOM 750 C CA . ALA A 1 97 ? -3.288 4.482 -2.287 1.00 97.38 97 ALA A CA 1
ATOM 751 C C . ALA A 1 97 ? -4.702 4.954 -1.908 1.00 97.38 97 ALA A C 1
ATOM 753 O O . ALA A 1 97 ? -5.156 4.681 -0.797 1.00 97.38 97 ALA A O 1
ATOM 754 N N . ASP A 1 98 ? -5.412 5.614 -2.830 1.00 96.94 98 ASP A N 1
ATOM 755 C CA . ASP A 1 98 ? -6.797 6.056 -2.629 1.00 96.94 98 ASP A CA 1
ATOM 756 C C . ASP A 1 98 ? -7.719 4.873 -2.301 1.00 96.94 98 ASP A C 1
ATOM 758 O O . ASP A 1 98 ? -8.433 4.917 -1.295 1.00 96.94 98 ASP A O 1
ATOM 762 N N . ALA A 1 99 ? -7.633 3.787 -3.076 1.00 98.00 99 ALA A N 1
ATOM 763 C CA . ALA A 1 99 ? -8.467 2.608 -2.870 1.00 98.00 99 ALA A CA 1
ATOM 764 C C . ALA A 1 99 ? -8.232 1.951 -1.504 1.00 98.00 99 ALA A C 1
ATOM 766 O O . ALA A 1 99 ? -9.185 1.617 -0.799 1.00 98.00 99 ALA A O 1
ATOM 767 N N . LEU A 1 100 ? -6.966 1.794 -1.102 1.00 97.81 100 LEU A N 1
ATOM 768 C CA . LEU A 1 100 ? -6.608 1.177 0.176 1.00 97.81 100 LEU A CA 1
ATOM 769 C C . LEU A 1 100 ? -7.034 2.045 1.370 1.00 97.81 100 LEU A C 1
ATOM 771 O O . LEU A 1 100 ? -7.625 1.536 2.318 1.00 97.81 100 LEU A O 1
ATOM 775 N N . VAL A 1 101 ? -6.786 3.358 1.322 1.00 96.06 101 VAL A N 1
ATOM 776 C CA . VAL A 1 101 ? -7.106 4.285 2.428 1.00 96.06 101 VAL A CA 1
ATOM 777 C C . VAL A 1 101 ? -8.615 4.439 2.612 1.00 96.06 101 VAL A C 1
ATOM 779 O O . VAL A 1 101 ? -9.101 4.545 3.742 1.00 96.06 101 VAL A O 1
ATOM 782 N N . ARG A 1 102 ? -9.374 4.416 1.511 1.00 96.25 102 ARG A N 1
ATOM 783 C CA . ARG A 1 102 ? -10.842 4.429 1.538 1.00 96.25 102 ARG A CA 1
ATOM 784 C C . ARG A 1 102 ? -11.458 3.062 1.811 1.00 96.25 102 ARG A C 1
ATOM 786 O O . ARG A 1 102 ? -12.645 3.013 2.111 1.00 96.25 102 ARG A O 1
ATOM 793 N N . ARG A 1 103 ? -10.681 1.979 1.692 1.00 96.62 103 ARG A N 1
ATOM 794 C CA . ARG A 1 103 ? -11.173 0.592 1.640 1.00 96.62 103 ARG A CA 1
ATOM 795 C C . ARG A 1 103 ? -12.292 0.421 0.610 1.00 96.62 103 ARG A C 1
ATOM 797 O O . ARG A 1 103 ? -13.345 -0.145 0.889 1.00 96.62 103 ARG A O 1
ATOM 804 N N . SER A 1 104 ? -12.074 0.966 -0.582 1.00 96.94 104 SER A N 1
ATOM 805 C CA . SER A 1 104 ? -13.029 0.914 -1.686 1.00 96.94 104 SER A CA 1
ATOM 806 C C . SER A 1 104 ? -12.286 0.737 -2.997 1.00 96.94 104 SER A C 1
ATOM 808 O O . SER A 1 104 ? -11.366 1.491 -3.295 1.00 96.94 104 SER A O 1
ATOM 810 N N . TYR A 1 105 ? -12.711 -0.228 -3.808 1.00 97.94 105 TYR A N 1
ATOM 811 C CA . TYR A 1 105 ? -12.151 -0.419 -5.143 1.00 97.94 105 TYR A CA 1
ATOM 812 C C . TYR A 1 105 ? -12.436 0.787 -6.051 1.00 97.94 105 TYR A C 1
ATOM 814 O O . TYR A 1 105 ? -13.417 1.510 -5.854 1.00 97.94 105 TYR A O 1
ATOM 822 N N . ASN A 1 106 ? -11.574 0.992 -7.045 1.00 97.50 106 ASN A N 1
ATOM 823 C CA . ASN A 1 106 ? -11.683 2.053 -8.045 1.00 97.50 106 ASN A CA 1
ATOM 824 C C . ASN A 1 106 ? -11.197 1.555 -9.420 1.00 97.50 106 ASN A C 1
ATOM 826 O O . ASN A 1 106 ? -11.004 0.357 -9.633 1.00 97.50 106 ASN A O 1
ATOM 830 N N . ASP A 1 107 ? -11.011 2.469 -10.374 1.00 97.50 107 ASP A N 1
ATOM 831 C CA . ASP A 1 107 ? -10.614 2.106 -11.738 1.00 97.50 107 ASP A CA 1
ATOM 832 C C . ASP A 1 107 ? -9.214 1.484 -11.831 1.00 97.50 107 ASP A C 1
ATOM 834 O O . ASP A 1 107 ? -8.970 0.713 -12.764 1.00 97.50 107 ASP A O 1
ATOM 838 N N . VAL A 1 108 ? -8.332 1.790 -10.870 1.00 97.94 108 VAL A N 1
ATOM 839 C CA . VAL A 1 108 ? -6.948 1.300 -10.791 1.00 97.94 108 VAL A CA 1
ATOM 840 C C . VAL A 1 108 ? -6.883 -0.006 -10.004 1.00 97.94 108 VAL A C 1
ATOM 842 O O . VAL A 1 108 ? -6.434 -1.020 -10.533 1.00 97.94 108 VAL A O 1
ATOM 845 N N . LEU A 1 109 ? -7.345 -0.005 -8.751 1.00 98.25 109 LEU A N 1
ATOM 846 C CA . LEU A 1 109 ? -7.409 -1.200 -7.916 1.00 98.25 109 LEU A CA 1
ATOM 847 C C . LEU A 1 109 ? -8.817 -1.786 -7.999 1.00 98.25 109 LEU A C 1
ATOM 849 O O . LEU A 1 109 ? -9.733 -1.331 -7.314 1.00 98.25 109 LEU A O 1
ATOM 853 N N . ARG A 1 110 ? -8.974 -2.803 -8.846 1.00 98.00 110 ARG A N 1
ATOM 854 C CA . ARG A 1 110 ? -10.224 -3.551 -9.039 1.00 98.00 110 ARG A CA 1
ATOM 855 C C . ARG A 1 110 ? -10.230 -4.820 -8.184 1.00 98.00 110 ARG A C 1
ATOM 857 O O . ARG A 1 110 ? -9.155 -5.346 -7.895 1.00 98.00 110 ARG A O 1
ATOM 864 N N . PRO A 1 111 ? -11.403 -5.344 -7.792 1.00 97.44 111 PRO A N 1
ATOM 865 C CA . PRO A 1 111 ? -11.465 -6.600 -7.056 1.00 97.44 111 PRO A CA 1
ATOM 866 C C . PRO A 1 111 ? -10.909 -7.763 -7.882 1.00 97.44 111 PRO A C 1
ATOM 868 O O . PRO A 1 111 ? -11.057 -7.807 -9.108 1.00 97.44 111 PRO A O 1
ATOM 871 N N . ALA A 1 112 ? -10.320 -8.744 -7.196 1.00 95.81 112 ALA A N 1
ATOM 872 C CA . ALA A 1 112 ? -9.996 -10.022 -7.815 1.00 95.81 112 ALA A CA 1
ATOM 873 C C . ALA A 1 112 ? -11.280 -10.731 -8.285 1.00 95.81 112 ALA A C 1
ATOM 875 O O . ALA A 1 112 ? -12.383 -10.475 -7.797 1.00 95.81 112 ALA A O 1
ATOM 876 N N . LYS A 1 113 ? -11.154 -11.642 -9.254 1.00 92.94 113 LYS A N 1
ATOM 877 C CA . LYS A 1 113 ? -12.311 -12.325 -9.845 1.00 92.94 113 LYS A CA 1
ATOM 878 C C . LYS A 1 113 ? -13.138 -13.051 -8.774 1.00 92.94 113 LYS A C 1
ATOM 880 O O . LYS A 1 113 ? -12.651 -13.990 -8.155 1.00 92.94 113 LYS A O 1
ATOM 885 N N . GLY A 1 114 ? -14.409 -12.668 -8.648 1.00 91.38 114 GLY A N 1
ATOM 886 C CA . GLY A 1 114 ? -15.348 -13.255 -7.683 1.00 91.38 114 GLY A CA 1
ATOM 887 C C . GLY A 1 114 ? -15.358 -12.575 -6.311 1.00 91.38 114 GLY A C 1
ATOM 888 O O . GLY A 1 114 ? -16.155 -12.967 -5.464 1.00 91.38 114 GLY A O 1
ATOM 889 N N . GLU A 1 115 ? -14.528 -11.553 -6.103 1.00 92.75 115 GLU A N 1
ATOM 890 C CA . GLU A 1 115 ? -14.518 -10.735 -4.892 1.00 92.75 115 GLU A CA 1
ATOM 891 C C . GLU A 1 115 ? -15.361 -9.468 -5.074 1.00 92.75 115 GLU A C 1
ATOM 893 O O . GLU A 1 115 ? -15.419 -8.883 -6.157 1.00 92.75 115 GLU A O 1
ATOM 898 N N . THR A 1 116 ? -16.011 -9.036 -3.998 1.00 91.00 116 THR A N 1
ATOM 899 C CA . THR A 1 116 ? -16.821 -7.804 -3.962 1.00 91.00 116 THR A CA 1
ATOM 900 C C . THR A 1 116 ? -16.589 -6.981 -2.702 1.00 91.00 116 THR A C 1
ATOM 902 O O . THR A 1 116 ? -16.843 -5.780 -2.699 1.00 91.00 116 THR A O 1
ATOM 905 N N . GLU A 1 117 ? -16.123 -7.619 -1.631 1.00 93.81 117 GLU A N 1
ATOM 906 C CA . GLU A 1 117 ? -15.894 -6.990 -0.336 1.00 93.81 117 GLU A CA 1
ATOM 907 C C . GLU A 1 117 ? -14.445 -6.531 -0.217 1.00 93.81 117 GLU A C 1
ATOM 909 O O . GLU A 1 117 ? -13.524 -7.216 -0.664 1.00 93.81 117 GLU A O 1
ATOM 914 N N . PHE A 1 118 ? -14.246 -5.373 0.408 1.00 96.25 118 PHE A N 1
ATOM 915 C CA . PHE A 1 118 ? -12.916 -4.865 0.708 1.00 96.25 118 PHE A CA 1
ATOM 916 C C . PHE A 1 118 ? -12.499 -5.353 2.106 1.00 96.25 118 PHE A C 1
ATOM 918 O O . PHE A 1 118 ? -13.188 -5.028 3.076 1.00 96.25 118 PHE A O 1
ATOM 925 N N . PRO A 1 119 ? -11.420 -6.142 2.241 1.00 96.00 119 PRO A N 1
ATOM 926 C CA . PRO A 1 119 ? -11.002 -6.695 3.528 1.00 96.00 119 PRO A CA 1
ATOM 927 C C . PRO A 1 119 ? -10.279 -5.664 4.399 1.00 96.00 119 PRO A C 1
ATOM 929 O O . PRO A 1 119 ? -9.957 -4.556 3.961 1.00 96.00 119 PRO A O 1
ATOM 932 N N . ASP A 1 120 ? -9.952 -6.071 5.625 1.00 96.81 120 ASP A N 1
ATOM 933 C CA . ASP A 1 120 ? -9.076 -5.292 6.491 1.00 96.81 120 ASP A CA 1
ATOM 934 C C . ASP A 1 120 ? -7.682 -5.126 5.871 1.00 96.81 120 ASP A C 1
ATOM 936 O O . ASP A 1 120 ? -7.041 -6.080 5.413 1.00 96.81 120 ASP A O 1
ATOM 940 N N . VAL A 1 121 ? -7.190 -3.889 5.897 1.00 97.88 121 VAL A N 1
ATOM 941 C CA . VAL A 1 121 ? -5.859 -3.520 5.421 1.00 97.88 121 VAL A CA 1
ATOM 942 C C . VAL A 1 121 ? -5.289 -2.412 6.298 1.00 97.88 121 VAL A C 1
ATOM 944 O O . VAL A 1 121 ? -6.015 -1.509 6.701 1.00 97.88 121 VAL A O 1
ATOM 947 N N . ASP A 1 122 ? -3.985 -2.462 6.539 1.00 97.69 122 ASP A N 1
ATOM 948 C CA . ASP A 1 122 ? -3.201 -1.373 7.115 1.00 97.69 122 ASP A CA 1
ATOM 949 C C . ASP A 1 122 ? -2.094 -0.992 6.122 1.00 97.69 122 ASP A C 1
ATOM 951 O O . ASP A 1 122 ? -1.523 -1.848 5.433 1.00 97.69 122 ASP A O 1
ATOM 955 N N . VAL A 1 123 ? -1.789 0.303 6.017 1.00 96.56 123 VAL A N 1
ATOM 956 C CA . VAL A 1 123 ? -0.985 0.830 4.906 1.00 96.56 123 VAL A CA 1
ATOM 957 C C . VAL A 1 123 ? 0.181 1.686 5.394 1.00 96.56 123 VAL A C 1
ATOM 959 O O . VAL A 1 123 ? 0.031 2.586 6.212 1.00 96.56 123 VAL A O 1
ATOM 962 N N . ALA A 1 124 ? 1.350 1.458 4.808 1.00 94.88 124 ALA A N 1
ATOM 963 C CA . ALA A 1 124 ? 2.499 2.344 4.846 1.00 94.88 124 ALA A CA 1
ATOM 964 C C . ALA A 1 124 ? 2.678 3.010 3.472 1.00 94.88 124 ALA A C 1
ATOM 966 O O . ALA A 1 124 ? 3.090 2.369 2.505 1.00 94.88 124 ALA A O 1
ATOM 967 N N . ILE A 1 125 ? 2.379 4.305 3.378 1.00 93.12 125 ILE A N 1
ATOM 968 C CA . ILE A 1 125 ? 2.586 5.112 2.169 1.00 93.12 125 ILE A CA 1
ATOM 969 C C . ILE A 1 125 ? 4.042 5.559 2.154 1.00 93.12 125 ILE A C 1
ATOM 971 O O . ILE A 1 125 ? 4.439 6.422 2.939 1.00 93.12 125 ILE A O 1
ATOM 975 N N . ALA A 1 126 ? 4.848 4.957 1.281 1.00 87.12 126 ALA A N 1
ATOM 976 C CA . ALA A 1 126 ? 6.279 5.203 1.211 1.00 87.12 126 ALA A CA 1
ATOM 977 C C . ALA A 1 126 ? 6.648 6.029 -0.030 1.00 87.12 126 ALA A C 1
ATOM 979 O O . ALA A 1 126 ? 6.622 5.560 -1.170 1.00 87.12 126 ALA A O 1
ATOM 980 N N . GLY A 1 127 ? 7.043 7.284 0.192 1.00 80.25 127 GLY A N 1
ATOM 981 C CA . GLY A 1 127 ? 7.430 8.175 -0.896 1.00 80.25 127 GLY A CA 1
ATOM 982 C C . GLY A 1 127 ? 7.767 9.599 -0.464 1.00 80.25 127 GLY A C 1
ATOM 983 O O . GLY A 1 127 ? 7.395 10.061 0.610 1.00 80.25 127 GLY A O 1
ATOM 984 N N . HIS A 1 128 ? 8.468 10.303 -1.352 1.00 78.00 128 HIS A N 1
ATOM 985 C CA . HIS A 1 128 ? 8.872 11.704 -1.185 1.00 78.00 128 HIS A CA 1
ATOM 986 C C . HIS A 1 128 ? 8.069 12.667 -2.079 1.00 78.00 128 HIS A C 1
ATOM 988 O O . HIS A 1 128 ? 8.344 13.862 -2.104 1.00 78.00 128 HIS A O 1
ATOM 994 N N . ASN A 1 129 ? 7.084 12.163 -2.832 1.00 81.31 129 ASN A N 1
ATOM 995 C CA . ASN A 1 129 ? 6.210 13.013 -3.632 1.00 81.31 129 ASN A CA 1
ATOM 996 C C . ASN A 1 129 ? 5.169 13.676 -2.719 1.00 81.31 129 ASN A C 1
ATOM 998 O O . ASN A 1 129 ? 4.240 13.022 -2.239 1.00 81.31 129 ASN A O 1
ATOM 1002 N N . LEU A 1 130 ? 5.340 14.979 -2.512 1.00 79.56 130 LEU A N 1
ATOM 1003 C CA . LEU A 1 130 ? 4.481 15.804 -1.670 1.00 79.56 130 LEU A CA 1
ATOM 1004 C C . LEU A 1 130 ? 3.015 15.803 -2.128 1.00 79.56 130 LEU A C 1
ATOM 1006 O O . LEU A 1 130 ? 2.114 15.824 -1.294 1.00 79.56 130 LEU A O 1
ATOM 1010 N N . GLU A 1 131 ? 2.752 15.739 -3.433 1.00 85.25 131 GLU A N 1
ATOM 1011 C CA . GLU A 1 131 ? 1.390 15.706 -3.967 1.00 85.25 131 GLU A CA 1
ATOM 1012 C C . GLU A 1 131 ? 0.659 14.419 -3.561 1.00 85.25 131 GLU A C 1
ATOM 1014 O O . GLU A 1 131 ? -0.459 14.491 -3.048 1.00 85.25 131 GLU A O 1
ATOM 1019 N N . SER A 1 132 ? 1.303 13.256 -3.708 1.00 85.31 132 SER A N 1
ATOM 1020 C CA . SER A 1 132 ? 0.737 11.958 -3.300 1.00 85.31 132 SER A CA 1
ATOM 1021 C C . SER A 1 132 ? 0.457 11.902 -1.790 1.00 85.31 132 SER A C 1
ATOM 1023 O O . SER A 1 132 ? -0.589 11.410 -1.354 1.00 85.31 132 SER A O 1
ATOM 1025 N N . VAL A 1 133 ? 1.370 12.442 -0.973 1.00 85.38 133 VAL A N 1
ATOM 1026 C CA . VAL A 1 133 ? 1.193 12.516 0.489 1.00 85.38 133 VAL A CA 1
ATOM 1027 C C . VAL A 1 133 ? 0.010 13.420 0.840 1.00 85.38 133 VAL A C 1
ATOM 1029 O O . VAL A 1 133 ? -0.892 12.992 1.561 1.00 85.38 133 VAL A O 1
ATOM 1032 N N . ARG A 1 134 ? -0.066 14.616 0.243 1.00 85.44 134 ARG A N 1
ATOM 1033 C CA . ARG A 1 134 ? -1.175 15.559 0.457 1.00 85.44 134 ARG A CA 1
ATOM 1034 C C . ARG A 1 134 ? -2.522 15.014 -0.004 1.00 85.44 134 ARG A C 1
ATOM 1036 O O . ARG A 1 134 ? -3.529 15.265 0.655 1.00 85.44 134 ARG A O 1
ATOM 1043 N N . LYS A 1 135 ? -2.576 14.258 -1.107 1.00 89.31 135 LYS A N 1
ATOM 1044 C CA . LYS A 1 135 ? -3.801 13.554 -1.535 1.00 89.31 135 LYS A CA 1
ATOM 1045 C C . LYS A 1 135 ? -4.292 12.618 -0.432 1.00 89.31 135 LYS A C 1
ATOM 1047 O O . LYS A 1 135 ? -5.457 12.693 -0.050 1.00 89.31 135 LYS A O 1
ATOM 1052 N N . THR A 1 136 ? -3.390 11.826 0.138 1.00 89.25 136 THR A N 1
ATOM 1053 C CA . THR A 1 136 ? -3.715 10.896 1.226 1.00 89.25 136 THR A CA 1
ATOM 1054 C C . THR A 1 136 ? -4.180 11.629 2.491 1.00 89.25 136 THR A C 1
ATOM 1056 O O . THR A 1 136 ? -5.221 11.284 3.049 1.00 89.25 136 THR A O 1
ATOM 1059 N N . GLN A 1 137 ? -3.486 12.698 2.900 1.00 87.00 137 GLN A N 1
ATOM 1060 C CA . GLN A 1 137 ? -3.885 13.526 4.047 1.00 87.00 137 GLN A CA 1
ATOM 1061 C C . GLN A 1 137 ? -5.284 14.128 3.868 1.00 87.00 137 GLN A C 1
ATOM 1063 O O . GLN A 1 137 ? -6.085 14.109 4.798 1.00 87.00 137 GLN A O 1
ATOM 1068 N N . ARG A 1 138 ? -5.624 14.614 2.666 1.00 89.88 138 ARG A N 1
ATOM 1069 C CA . ARG A 1 138 ? -6.966 15.153 2.375 1.00 89.88 138 ARG A CA 1
ATOM 1070 C C . ARG A 1 138 ? -8.058 14.095 2.516 1.00 89.88 138 ARG A C 1
ATOM 1072 O O . ARG A 1 138 ? -9.129 14.402 3.032 1.00 89.88 138 ARG A O 1
ATOM 1079 N N . ILE A 1 139 ? -7.797 12.862 2.076 1.00 91.88 139 ILE A N 1
ATOM 1080 C CA . ILE A 1 139 ? -8.734 11.741 2.248 1.00 91.88 139 ILE A CA 1
ATOM 1081 C C . ILE A 1 139 ? -8.943 11.472 3.741 1.00 91.88 139 ILE A C 1
ATOM 1083 O O . ILE A 1 139 ? -10.083 11.408 4.193 1.00 91.88 139 ILE A O 1
ATOM 1087 N N . ARG A 1 140 ? -7.852 11.391 4.509 1.00 90.00 140 ARG A N 1
ATOM 1088 C CA . ARG A 1 140 ? -7.880 11.156 5.959 1.00 90.00 140 ARG A CA 1
ATOM 1089 C C . ARG A 1 140 ? -8.608 12.244 6.738 1.00 90.00 140 ARG A C 1
ATOM 1091 O O . ARG A 1 140 ? -9.432 11.928 7.592 1.00 90.00 140 ARG A O 1
ATOM 1098 N N . ALA A 1 141 ? -8.342 13.508 6.420 1.00 87.06 141 ALA A N 1
ATOM 1099 C CA . ALA A 1 141 ? -9.015 14.646 7.034 1.00 87.06 141 ALA A CA 1
ATOM 1100 C C . ALA A 1 141 ? -10.527 14.582 6.789 1.00 87.06 141 ALA A C 1
ATOM 1102 O O . ALA A 1 141 ? -11.304 14.682 7.734 1.00 87.06 141 ALA A O 1
ATOM 1103 N N . LYS A 1 142 ? -10.943 14.301 5.547 1.00 89.75 142 LYS A N 1
ATOM 1104 C CA . LYS A 1 142 ? -12.359 14.144 5.199 1.00 89.75 142 LYS A CA 1
ATOM 1105 C C . LYS A 1 142 ? -13.011 12.955 5.915 1.00 89.75 142 LYS A C 1
ATOM 1107 O O . LYS A 1 142 ? -14.127 13.086 6.405 1.00 89.75 142 LYS A O 1
ATOM 1112 N N . GLN A 1 143 ? -12.317 11.819 6.020 1.00 92.25 143 GLN A N 1
ATOM 1113 C CA . GLN A 1 143 ? -12.795 10.666 6.794 1.00 92.25 143 GLN A CA 1
ATOM 1114 C C . GLN A 1 143 ? -13.002 11.027 8.271 1.00 92.25 143 GLN A C 1
ATOM 1116 O O . GLN A 1 143 ? -14.019 10.658 8.850 1.00 92.25 143 GLN A O 1
ATOM 1121 N N . ALA A 1 144 ? -12.072 11.773 8.874 1.00 86.50 144 ALA A N 1
ATOM 1122 C CA . ALA A 1 144 ? -12.194 12.228 10.258 1.00 86.50 144 ALA A CA 1
ATOM 1123 C C . ALA A 1 144 ? -13.352 13.226 10.447 1.00 86.50 144 ALA A C 1
ATOM 1125 O O . ALA A 1 144 ? -14.106 13.116 11.409 1.00 86.50 144 ALA A O 1
ATOM 1126 N N . GLU A 1 145 ? -13.537 14.166 9.516 1.00 86.25 145 GLU A N 1
ATOM 1127 C CA . GLU A 1 145 ? -14.667 15.108 9.528 1.00 86.25 145 GLU A CA 1
ATOM 1128 C C . GLU A 1 145 ? -16.022 14.397 9.430 1.00 86.25 145 GLU A C 1
ATOM 1130 O O . GLU A 1 145 ? -16.974 14.781 10.110 1.00 86.25 145 GLU A O 1
ATOM 1135 N N . ASN A 1 146 ? -16.095 13.339 8.621 1.00 89.44 146 ASN A N 1
ATOM 1136 C CA . ASN A 1 146 ? -17.307 12.555 8.408 1.00 89.44 146 ASN A CA 1
ATOM 1137 C C . ASN A 1 146 ? -17.547 11.476 9.480 1.00 89.44 146 ASN A C 1
ATOM 1139 O O . ASN A 1 146 ? -18.614 10.862 9.485 1.00 89.44 146 ASN A O 1
ATOM 1143 N N . GLY A 1 147 ? -16.579 11.219 10.368 1.00 87.81 147 GLY A N 1
ATOM 1144 C CA . GLY A 1 147 ? -16.637 10.105 11.320 1.00 87.81 147 GLY A CA 1
ATOM 1145 C C . GLY A 1 147 ? -16.601 8.728 10.647 1.00 87.81 147 GLY A C 1
ATOM 1146 O O . GLY A 1 147 ? -17.200 7.782 11.152 1.00 87.81 147 GLY A O 1
ATOM 1147 N N . GLU A 1 148 ? -15.947 8.622 9.489 1.00 89.94 148 GLU A N 1
ATOM 1148 C CA . GLU A 1 148 ? -15.761 7.362 8.769 1.00 89.94 148 GLU A CA 1
ATOM 1149 C C . GLU A 1 148 ? -14.700 6.492 9.459 1.00 89.94 148 GLU A C 1
ATOM 1151 O O . GLU A 1 148 ? -13.679 6.992 9.953 1.00 89.94 148 GLU A O 1
ATOM 1156 N N . ASP A 1 149 ? -14.910 5.174 9.431 1.00 88.25 149 ASP A N 1
ATOM 1157 C CA . ASP A 1 149 ? -13.924 4.206 9.902 1.00 88.25 149 ASP A CA 1
ATOM 1158 C C . ASP A 1 149 ? -12.632 4.291 9.082 1.00 88.25 149 ASP A C 1
ATOM 1160 O O . ASP A 1 149 ? -12.632 4.359 7.847 1.00 88.25 149 ASP A O 1
ATOM 1164 N N . ARG A 1 150 ? -11.508 4.209 9.789 1.00 92.81 150 ARG A N 1
ATOM 1165 C CA . ARG A 1 150 ? -10.174 4.486 9.260 1.00 92.81 150 ARG A CA 1
ATOM 1166 C C . ARG A 1 150 ? -9.220 3.328 9.508 1.00 92.81 150 ARG A C 1
ATOM 1168 O O . ARG A 1 150 ? -9.138 2.831 10.628 1.00 92.81 150 ARG A O 1
ATOM 1175 N N . ILE A 1 151 ? -8.443 2.981 8.487 1.00 94.38 151 ILE A N 1
ATOM 1176 C CA . ILE A 1 151 ? -7.328 2.028 8.595 1.00 94.38 151 ILE A CA 1
ATOM 1177 C C . ILE A 1 151 ? -6.186 2.584 9.450 1.00 94.38 151 ILE A C 1
ATOM 1179 O O . ILE A 1 151 ? -6.121 3.807 9.675 1.00 94.38 151 ILE A O 1
ATOM 1183 N N . GLU A 1 152 ? -5.273 1.711 9.884 1.00 94.25 152 GLU A N 1
ATOM 1184 C CA . GLU A 1 152 ? -3.957 2.165 10.324 1.00 94.25 152 GLU A CA 1
ATOM 1185 C C . GLU A 1 152 ? -3.162 2.621 9.099 1.00 94.25 152 GLU A C 1
ATOM 1187 O O . GLU A 1 152 ? -3.100 1.938 8.073 1.00 94.25 152 GLU A O 1
ATOM 1192 N N . LEU A 1 153 ? -2.608 3.828 9.189 1.00 92.56 153 LEU A N 1
ATOM 1193 C CA . LEU A 1 153 ? -1.904 4.470 8.093 1.00 92.56 153 LEU A CA 1
ATOM 1194 C C . LEU A 1 153 ? -0.643 5.137 8.624 1.00 92.56 153 LEU A C 1
ATOM 1196 O O . LEU A 1 153 ? -0.715 6.003 9.496 1.00 92.56 153 LEU A O 1
ATOM 1200 N N . VAL A 1 154 ? 0.491 4.792 8.029 1.00 89.62 154 VAL A N 1
ATOM 1201 C CA . VAL A 1 154 ? 1.778 5.413 8.334 1.00 89.62 154 VAL A CA 1
ATOM 1202 C C . VAL A 1 154 ? 2.396 6.014 7.077 1.00 89.62 154 VAL A C 1
ATOM 1204 O O . VAL A 1 154 ? 2.299 5.461 5.981 1.00 89.62 154 VAL A O 1
ATOM 1207 N N . TYR A 1 155 ? 3.058 7.153 7.231 1.00 86.94 155 TYR A N 1
ATOM 1208 C CA . TYR A 1 155 ? 3.826 7.799 6.173 1.00 86.94 155 TYR A CA 1
ATOM 1209 C C . TYR A 1 155 ? 5.297 7.445 6.356 1.00 86.94 155 TYR A C 1
ATOM 1211 O O . TYR A 1 155 ? 5.918 7.802 7.355 1.00 86.94 155 TYR A O 1
ATOM 1219 N N . ALA A 1 156 ? 5.860 6.721 5.398 1.00 81.56 156 ALA A N 1
ATOM 1220 C CA . ALA A 1 156 ? 7.229 6.232 5.439 1.00 81.56 156 ALA A CA 1
ATOM 1221 C C . ALA A 1 156 ? 8.127 7.035 4.491 1.00 81.56 156 ALA A C 1
ATOM 1223 O O . ALA A 1 156 ? 7.818 7.217 3.313 1.00 81.56 156 ALA A O 1
ATOM 1224 N N . GLN A 1 157 ? 9.275 7.491 4.984 1.00 74.31 157 GLN A N 1
ATOM 1225 C CA . GLN A 1 157 ? 10.248 8.247 4.196 1.00 74.31 157 GLN A CA 1
ATOM 1226 C C . GLN A 1 157 ? 11.670 7.780 4.493 1.00 74.31 157 GLN A C 1
ATOM 1228 O O . GLN A 1 157 ? 11.961 7.324 5.593 1.00 74.31 157 GLN A O 1
ATOM 1233 N N . LEU A 1 158 ? 12.572 7.891 3.520 1.00 65.94 158 LEU A N 1
ATOM 1234 C CA . LEU A 1 158 ? 14.002 7.701 3.771 1.00 65.94 158 LEU A CA 1
ATOM 1235 C C . LEU A 1 158 ? 14.541 8.906 4.552 1.00 65.94 158 LEU A C 1
ATOM 1237 O O . LEU A 1 158 ? 14.124 10.048 4.324 1.00 65.94 158 LEU A O 1
ATOM 1241 N N . GLN A 1 159 ? 15.441 8.663 5.503 1.00 53.31 159 GLN A N 1
ATOM 1242 C CA . GLN A 1 159 ? 16.125 9.747 6.202 1.00 53.31 159 GLN A CA 1
ATOM 1243 C C . GLN A 1 159 ? 17.019 10.529 5.224 1.00 53.31 159 GLN A C 1
ATOM 1245 O O . GLN A 1 159 ? 17.694 9.933 4.390 1.00 53.31 159 GLN A O 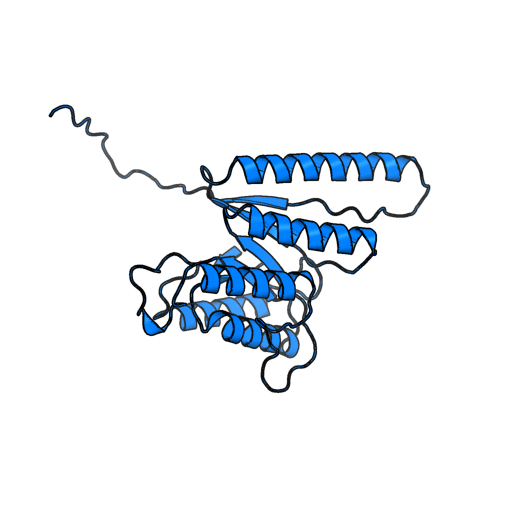1
ATOM 1250 N N . GLY A 1 160 ? 17.001 11.864 5.310 1.00 51.56 160 GLY A N 1
ATOM 1251 C CA . GLY A 1 160 ? 17.718 12.747 4.380 1.00 51.56 160 GLY A CA 1
ATOM 1252 C C . GLY A 1 160 ? 16.968 13.032 3.073 1.00 51.56 160 GLY A C 1
ATOM 1253 O O . GLY A 1 160 ? 17.487 13.731 2.208 1.00 51.56 160 GLY A O 1
ATOM 1254 N N . MET A 1 161 ? 15.742 12.515 2.917 1.00 58.47 161 MET A N 1
ATOM 1255 C CA . MET A 1 161 ? 14.848 12.828 1.800 1.00 58.47 161 MET A CA 1
ATOM 1256 C C . MET A 1 161 ? 13.507 13.360 2.310 1.00 58.47 161 MET A C 1
ATOM 1258 O O . MET A 1 161 ? 12.962 12.848 3.290 1.00 58.47 161 MET A O 1
ATOM 1262 N N . ALA A 1 162 ? 12.936 14.339 1.596 1.00 57.22 162 ALA A N 1
ATOM 1263 C CA . ALA A 1 162 ? 11.606 14.900 1.872 1.00 57.22 162 ALA A CA 1
ATOM 1264 C C . ALA A 1 162 ? 11.408 15.412 3.313 1.00 57.22 162 ALA A C 1
ATOM 1266 O O . ALA A 1 162 ? 10.335 15.262 3.897 1.00 57.22 162 ALA A O 1
ATOM 1267 N N . ASP A 1 163 ? 12.430 16.045 3.892 1.00 59.78 163 ASP A N 1
ATOM 1268 C CA . ASP A 1 163 ? 12.350 16.578 5.257 1.00 59.78 163 ASP A CA 1
ATOM 1269 C C . ASP A 1 163 ? 11.280 17.667 5.409 1.00 59.78 163 ASP A C 1
ATOM 1271 O O . ASP A 1 163 ? 10.629 17.730 6.446 1.00 59.78 163 ASP A O 1
ATOM 1275 N N . GLU A 1 164 ? 10.996 18.437 4.357 1.00 59.09 164 GLU A N 1
ATOM 1276 C CA . GLU A 1 164 ? 9.874 19.387 4.336 1.00 59.09 164 GLU A CA 1
ATOM 1277 C C . GLU A 1 164 ? 8.522 18.683 4.534 1.00 59.09 164 GLU A C 1
ATOM 1279 O O . GLU A 1 164 ? 7.711 19.105 5.357 1.00 59.09 164 GLU A O 1
ATOM 1284 N N . VAL A 1 165 ? 8.313 17.547 3.860 1.00 63.38 165 VAL A N 1
ATOM 1285 C CA . VAL A 1 165 ? 7.094 16.733 3.989 1.00 63.38 165 VAL A CA 1
ATOM 1286 C C . VAL A 1 165 ? 6.995 16.122 5.390 1.00 63.38 165 VAL A C 1
ATOM 1288 O O . VAL A 1 165 ? 5.923 16.095 5.988 1.00 63.38 165 VAL A O 1
ATOM 1291 N N . SER A 1 166 ? 8.119 15.647 5.937 1.00 63.56 166 SER A N 1
ATOM 1292 C CA . SER A 1 166 ? 8.183 15.158 7.320 1.00 63.56 166 SER A CA 1
ATOM 1293 C C . SER A 1 166 ? 7.842 16.247 8.337 1.00 63.56 166 SER A C 1
ATOM 1295 O O . SER A 1 166 ? 7.091 15.991 9.276 1.00 63.56 166 SER A O 1
ATOM 1297 N N . CYS A 1 167 ? 8.372 17.458 8.161 1.00 65.75 167 CYS A N 1
ATOM 1298 C CA . CYS A 1 167 ? 8.098 18.590 9.041 1.00 65.75 167 CYS A CA 1
ATOM 1299 C C . CYS A 1 167 ? 6.616 18.981 9.016 1.00 65.75 167 CYS A C 1
ATOM 1301 O O . CYS A 1 167 ? 6.038 19.164 10.089 1.00 65.75 167 CYS A O 1
ATOM 1303 N N . GLU A 1 168 ? 5.994 19.042 7.830 1.00 72.31 168 GLU A N 1
ATOM 1304 C CA . GLU A 1 168 ? 4.548 19.278 7.686 1.00 72.31 168 GLU A CA 1
ATOM 1305 C C . GLU A 1 168 ? 3.739 18.210 8.444 1.00 72.31 168 GLU A C 1
ATOM 1307 O O . GLU A 1 168 ? 2.905 18.554 9.281 1.00 72.31 168 GLU A O 1
ATOM 1312 N N . LEU A 1 169 ? 4.051 16.921 8.252 1.00 71.50 169 LEU A N 1
ATOM 1313 C CA . LEU A 1 169 ? 3.368 15.810 8.932 1.00 71.50 169 LEU A CA 1
ATOM 1314 C C . LEU A 1 169 ? 3.484 15.885 10.465 1.00 71.50 169 LEU A C 1
ATOM 1316 O O . LEU A 1 169 ? 2.498 15.693 11.176 1.00 71.50 169 LEU A O 1
ATOM 1320 N N . VAL A 1 170 ? 4.673 16.196 10.993 1.00 72.06 170 VAL A N 1
ATOM 1321 C CA . VAL A 1 170 ? 4.901 16.331 12.445 1.00 72.06 170 VAL A CA 1
ATOM 1322 C C . VAL A 1 170 ? 4.187 17.560 13.014 1.00 72.06 170 VAL A C 1
ATOM 1324 O O . VAL A 1 170 ? 3.691 17.531 14.145 1.00 72.06 170 VAL A O 1
ATOM 1327 N N . GLN A 1 171 ? 4.139 18.663 12.265 1.00 72.06 171 GLN A N 1
ATOM 1328 C CA . GLN A 1 171 ? 3.415 19.861 12.681 1.00 72.06 171 GLN A CA 1
ATOM 1329 C C . GLN A 1 171 ? 1.906 19.606 12.728 1.00 72.06 171 GLN A C 1
ATOM 1331 O O . GLN A 1 171 ? 1.271 19.940 13.728 1.00 72.06 171 GLN A O 1
ATOM 1336 N N . GLU A 1 172 ? 1.348 18.972 11.698 1.00 74.94 172 GLU A N 1
ATOM 1337 C CA . GLU A 1 172 ? -0.058 18.565 11.671 1.00 74.94 172 GLU A CA 1
ATOM 1338 C C . GLU A 1 172 ? -0.391 17.594 12.807 1.00 74.94 172 GLU A C 1
ATOM 1340 O O . GLU A 1 172 ? -1.397 17.789 13.488 1.00 74.94 172 GLU A O 1
ATOM 1345 N N . GLY A 1 173 ? 0.484 16.622 13.089 1.00 74.38 173 GLY A N 1
ATOM 1346 C CA . GLY A 1 173 ? 0.343 15.716 14.231 1.00 74.38 173 GLY A CA 1
ATOM 1347 C C . GLY A 1 173 ? 0.255 16.454 15.568 1.00 74.38 173 GLY A C 1
ATOM 1348 O O . GLY A 1 173 ? -0.674 16.221 16.340 1.00 74.38 173 GLY A O 1
ATOM 1349 N N . ARG A 1 174 ? 1.141 17.429 15.817 1.00 74.00 174 ARG A N 1
ATOM 1350 C CA . ARG A 1 174 ? 1.084 18.257 17.038 1.00 74.00 174 ARG A CA 1
ATOM 1351 C C . ARG A 1 174 ? -0.190 19.094 17.134 1.00 74.00 174 ARG A C 1
ATOM 1353 O O . ARG A 1 174 ? -0.743 19.245 18.224 1.00 74.00 174 ARG A O 1
ATOM 1360 N N . LEU A 1 175 ? -0.663 19.652 16.020 1.00 76.81 175 LEU A N 1
ATOM 1361 C CA . LEU A 1 175 ? -1.915 20.416 15.989 1.00 76.81 175 LEU A CA 1
ATOM 1362 C C . LEU A 1 175 ? -3.126 19.517 16.268 1.00 76.81 175 LEU A C 1
ATOM 1364 O O . LEU A 1 175 ? -4.010 19.902 17.036 1.00 76.81 175 LEU A O 1
ATOM 1368 N N . ALA A 1 176 ? -3.143 18.313 15.697 1.00 74.06 176 ALA A N 1
ATOM 1369 C CA . ALA A 1 176 ? -4.157 17.299 15.945 1.00 74.06 176 ALA A CA 1
ATOM 1370 C C . ALA A 1 176 ? -4.177 16.860 17.419 1.00 74.06 176 ALA A C 1
ATOM 1372 O O . ALA A 1 176 ? -5.239 16.848 18.044 1.00 74.06 176 ALA A O 1
ATOM 1373 N N . GLU A 1 177 ? -3.015 16.585 18.015 1.00 74.31 177 GLU A N 1
ATOM 1374 C CA . GLU A 1 177 ? -2.894 16.253 19.441 1.00 74.31 177 GLU A CA 1
ATOM 1375 C C . GLU A 1 177 ? -3.369 17.391 20.349 1.00 74.31 177 GLU A C 1
ATOM 1377 O O . GLU A 1 177 ? -4.113 17.154 21.304 1.00 74.31 177 GLU A O 1
ATOM 1382 N N . LYS A 1 178 ? -3.007 18.639 20.030 1.00 74.31 178 LYS A N 1
ATOM 1383 C CA . LYS A 1 178 ? -3.468 19.814 20.776 1.00 74.31 178 LYS A CA 1
ATOM 1384 C C . LYS A 1 178 ? -4.989 19.955 20.708 1.00 74.31 178 LYS A C 1
ATOM 1386 O O . LYS A 1 178 ? -5.631 20.088 21.746 1.00 74.31 178 LYS A O 1
ATOM 1391 N N . LYS A 1 179 ? -5.574 19.832 19.512 1.00 71.88 179 LYS A N 1
ATOM 1392 C CA . LYS A 1 179 ? -7.029 19.869 19.298 1.00 71.88 179 LYS A CA 1
ATOM 1393 C C . LYS A 1 179 ? -7.738 18.739 20.052 1.00 71.88 179 LYS A C 1
ATOM 1395 O O . LYS A 1 179 ? -8.791 18.963 20.643 1.00 71.88 179 LYS A O 1
ATOM 1400 N N . LYS A 1 180 ? -7.147 17.539 20.083 1.00 70.31 180 LYS A N 1
ATOM 1401 C CA . LYS A 1 180 ? -7.644 16.397 20.865 1.00 70.31 180 LYS A CA 1
ATOM 1402 C C . LYS A 1 180 ? -7.640 16.697 22.367 1.00 70.31 180 LYS A C 1
ATOM 1404 O O . LYS A 1 180 ? -8.634 16.415 23.028 1.00 70.31 180 LYS A O 1
ATOM 1409 N N . SER A 1 181 ? -6.566 17.293 22.887 1.00 68.62 181 SER A N 1
ATOM 1410 C CA . SER A 1 181 ? -6.436 17.691 24.298 1.00 68.62 181 SER A CA 1
ATOM 1411 C C . SER A 1 181 ? -7.442 18.781 24.697 1.00 68.62 181 SER A C 1
ATOM 1413 O O . SER A 1 181 ? -8.153 18.639 25.691 1.00 68.62 181 SER A O 1
ATOM 1415 N N . GLU A 1 182 ? -7.586 19.827 23.878 1.00 71.06 182 GLU A N 1
ATOM 1416 C CA . GLU A 1 182 ? -8.543 20.921 24.104 1.00 71.06 182 GLU A CA 1
ATOM 1417 C C . GLU A 1 182 ? -9.997 20.427 24.092 1.00 71.06 182 GLU A C 1
ATOM 1419 O O . GLU A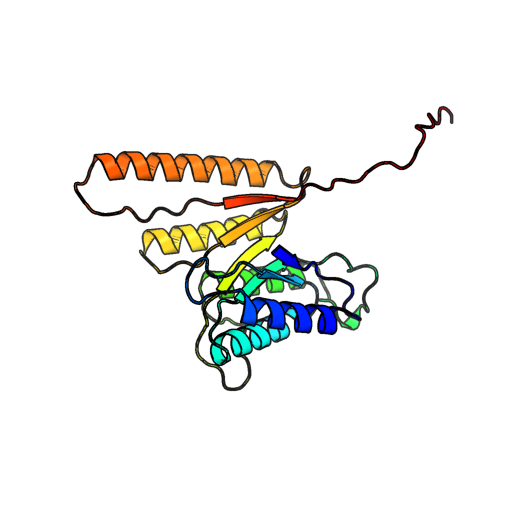 1 182 ? -10.795 20.791 24.956 1.00 71.06 182 GLU A O 1
ATOM 1424 N N . LEU A 1 183 ? -10.345 19.552 23.144 1.00 63.75 183 LEU A N 1
ATOM 1425 C CA . LEU A 1 183 ? -11.694 18.996 23.042 1.00 63.75 183 LEU A CA 1
ATOM 1426 C C . LEU A 1 183 ? -11.993 17.957 24.134 1.00 63.75 183 LEU A C 1
ATOM 1428 O O . LEU A 1 183 ? -13.141 17.866 24.571 1.00 63.75 183 LEU A O 1
ATOM 1432 N N . ALA A 1 184 ? -10.986 17.212 24.604 1.00 60.47 184 ALA A N 1
ATOM 1433 C CA . ALA A 1 184 ? -11.118 16.302 25.742 1.00 60.47 184 ALA A CA 1
ATOM 1434 C C . ALA A 1 184 ? -11.368 17.051 27.063 1.00 60.47 184 ALA A C 1
ATOM 1436 O O . ALA A 1 184 ? -12.101 16.553 27.912 1.00 60.47 184 ALA A O 1
ATOM 1437 N N . GLY A 1 185 ? -10.818 18.261 27.222 1.00 57.88 185 GLY A N 1
ATOM 1438 C CA . GLY A 1 185 ? -11.101 19.133 28.367 1.00 57.88 185 GLY A CA 1
ATOM 1439 C C . GLY A 1 185 ? -12.478 19.814 28.326 1.00 57.88 185 GLY A C 1
ATOM 1440 O O . GLY A 1 185 ? -12.970 20.247 29.363 1.00 57.88 185 GLY A O 1
ATOM 1441 N N . ALA A 1 186 ? -13.113 19.904 27.151 1.00 57.94 186 ALA A N 1
ATOM 1442 C CA . ALA A 1 186 ? -14.362 20.645 26.942 1.00 57.94 186 ALA A CA 1
ATOM 1443 C C . ALA A 1 186 ? -15.643 19.784 26.973 1.00 57.94 186 ALA A C 1
ATOM 1445 O O . ALA A 1 186 ? -16.747 20.331 26.995 1.00 57.94 186 ALA A O 1
ATOM 1446 N N . ARG A 1 187 ? -15.536 18.449 26.939 1.00 50.69 187 ARG A N 1
ATOM 1447 C CA . ARG A 1 187 ? -16.689 17.534 26.950 1.00 50.69 187 ARG A CA 1
ATOM 1448 C C . ARG A 1 187 ? -16.442 16.361 27.892 1.00 50.69 187 ARG A C 1
ATOM 1450 O O . ARG A 1 187 ? -15.591 15.521 27.618 1.00 50.69 187 ARG A O 1
ATOM 1457 N N . GLU A 1 188 ? -17.254 16.249 28.941 1.00 49.25 188 GLU A N 1
ATOM 1458 C CA . GLU A 1 188 ? -17.377 15.014 29.718 1.00 49.25 188 GLU A CA 1
ATOM 1459 C C . GLU A 1 188 ? -17.836 13.870 28.787 1.00 49.25 188 GLU A C 1
ATOM 1461 O O . GLU A 1 188 ? -19.001 13.767 28.410 1.00 49.25 188 GLU A O 1
ATOM 1466 N N . GLY A 1 189 ? -16.898 13.014 28.369 1.00 47.84 189 GLY A N 1
ATOM 1467 C CA . GLY A 1 189 ? -17.202 11.628 27.995 1.00 47.84 189 GLY A CA 1
ATOM 1468 C C . GLY A 1 189 ? -17.400 11.258 26.518 1.00 47.84 189 GLY A C 1
ATOM 1469 O O . GLY A 1 189 ? -17.775 10.115 26.265 1.00 47.84 189 GLY A O 1
ATOM 1470 N N . LYS A 1 190 ? -17.125 12.116 25.522 1.00 45.81 190 LYS A N 1
ATOM 1471 C CA . LYS A 1 190 ? -17.046 11.667 24.108 1.00 45.81 190 LYS A CA 1
ATOM 1472 C C . LYS A 1 190 ? -15.622 11.762 23.570 1.00 45.81 190 LYS A C 1
ATOM 1474 O O . LYS A 1 190 ? -15.090 12.860 23.433 1.00 45.81 190 LYS A O 1
ATOM 1479 N N . ALA A 1 191 ? -15.034 10.609 23.236 1.00 51.97 191 ALA A N 1
ATOM 1480 C CA . ALA A 1 191 ? -13.748 10.530 22.554 1.00 51.97 191 ALA A CA 1
ATOM 1481 C C . ALA A 1 191 ? -13.826 11.309 21.235 1.00 51.97 191 ALA A C 1
ATOM 1483 O O . ALA A 1 191 ? -14.657 11.016 20.377 1.00 51.97 191 ALA A O 1
ATOM 1484 N N . VAL A 1 192 ? -12.994 12.339 21.103 1.00 56.66 192 VAL A N 1
ATOM 1485 C CA . VAL A 1 192 ? -12.906 13.110 19.867 1.00 56.66 192 VAL A CA 1
ATOM 1486 C C . VAL A 1 192 ? -12.045 12.323 18.896 1.00 56.66 192 VAL A C 1
ATOM 1488 O O . VAL A 1 192 ? -10.886 12.013 19.182 1.00 56.66 192 VAL A O 1
ATOM 1491 N N . ASP A 1 193 ? -12.638 12.008 17.754 1.00 65.50 193 ASP A N 1
ATOM 1492 C CA . ASP A 1 193 ? -11.998 11.258 16.695 1.00 65.50 193 ASP A CA 1
ATOM 1493 C C . ASP A 1 193 ? -11.100 12.183 15.860 1.00 65.50 193 ASP A C 1
ATOM 1495 O O . ASP A 1 193 ? -11.529 12.805 14.892 1.00 65.50 193 ASP A O 1
ATOM 1499 N N . VAL A 1 194 ? -9.856 12.361 16.310 1.00 64.31 194 VAL A N 1
ATOM 1500 C CA . VAL A 1 194 ? -8.844 13.173 15.620 1.00 64.31 194 VAL A CA 1
ATOM 1501 C C . VAL A 1 194 ? -7.811 12.250 14.987 1.00 64.31 194 VAL A C 1
ATOM 1503 O O . VAL A 1 194 ? -7.248 11.394 15.673 1.00 64.31 194 VAL A O 1
ATOM 1506 N N . ASP A 1 195 ? -7.547 12.432 13.693 1.00 74.19 195 ASP A N 1
ATOM 1507 C CA . ASP A 1 195 ? -6.452 11.744 13.015 1.00 74.19 195 ASP A CA 1
ATOM 1508 C C . ASP A 1 195 ? -5.104 12.392 13.351 1.00 74.19 195 ASP A C 1
ATOM 1510 O O . ASP A 1 195 ? -4.950 13.605 13.220 1.00 74.19 195 ASP A O 1
ATOM 1514 N N . VAL A 1 196 ? -4.134 11.585 13.778 1.00 76.12 196 VAL A N 1
ATOM 1515 C CA . VAL A 1 196 ? -2.765 12.030 14.070 1.00 76.12 196 VAL A CA 1
ATOM 1516 C C . VAL A 1 196 ? -1.840 11.323 13.077 1.00 76.12 196 VAL A C 1
ATOM 1518 O O . VAL A 1 196 ? -1.656 10.110 13.199 1.00 76.12 196 VAL A O 1
ATOM 1521 N N . PRO A 1 197 ? -1.276 12.036 12.084 1.00 77.38 197 PRO A N 1
ATOM 1522 C CA . PRO A 1 197 ? -0.365 11.440 11.116 1.00 77.38 197 PRO A CA 1
ATOM 1523 C C . PRO A 1 197 ? 0.858 10.827 11.801 1.00 77.38 197 PRO A C 1
ATOM 1525 O O . PRO A 1 197 ? 1.541 11.490 12.581 1.00 77.38 197 PRO A O 1
ATOM 1528 N N . GLN A 1 198 ? 1.166 9.573 11.475 1.00 78.06 198 GLN A N 1
ATOM 1529 C CA . GLN A 1 198 ? 2.377 8.907 11.947 1.00 78.06 198 GLN A CA 1
ATOM 1530 C C . GLN A 1 198 ? 3.438 8.930 10.846 1.00 78.06 198 GLN A C 1
ATOM 1532 O O . GLN A 1 198 ? 3.254 8.325 9.789 1.00 78.06 198 GLN A O 1
ATOM 1537 N N . ALA A 1 199 ? 4.546 9.633 11.084 1.00 76.81 199 ALA A N 1
ATOM 1538 C CA . ALA A 1 199 ? 5.671 9.710 10.157 1.00 76.81 199 ALA A CA 1
ATOM 1539 C C . ALA A 1 199 ? 6.840 8.842 10.648 1.00 76.81 199 ALA A C 1
ATOM 1541 O O . ALA A 1 199 ? 7.302 8.994 11.777 1.00 76.81 199 ALA A O 1
ATOM 1542 N N . TYR A 1 200 ? 7.348 7.965 9.782 1.00 77.94 200 TYR A N 1
ATOM 1543 C CA . TYR A 1 200 ? 8.498 7.102 10.046 1.00 77.94 200 TYR A CA 1
ATOM 1544 C C . TYR A 1 200 ? 9.635 7.408 9.074 1.00 77.94 200 TYR A C 1
ATOM 1546 O O . TYR A 1 200 ? 9.431 7.467 7.858 1.00 77.94 200 TYR A O 1
ATOM 1554 N N . LYS A 1 201 ? 10.851 7.546 9.611 1.00 74.25 201 LYS A N 1
ATOM 1555 C CA . LYS A 1 201 ? 12.083 7.655 8.825 1.00 74.25 201 LYS A CA 1
ATOM 1556 C C . LYS A 1 201 ? 12.827 6.320 8.822 1.00 74.25 201 LYS A C 1
ATOM 1558 O O . LYS A 1 201 ? 13.150 5.789 9.882 1.00 74.25 201 LYS A O 1
ATOM 1563 N N . TYR A 1 202 ? 13.121 5.798 7.636 1.00 71.31 202 TYR A N 1
ATOM 1564 C CA . TYR A 1 202 ? 14.016 4.660 7.453 1.00 71.31 202 TYR A CA 1
ATOM 1565 C C . TYR A 1 202 ? 15.465 5.134 7.571 1.00 71.31 202 TYR A C 1
ATOM 1567 O O . TYR A 1 202 ? 15.929 5.948 6.769 1.00 71.31 202 TYR A O 1
ATOM 1575 N N . LEU A 1 203 ? 16.139 4.626 8.601 1.00 71.50 203 LEU A N 1
ATOM 1576 C CA . LEU A 1 203 ? 17.556 4.820 8.886 1.00 71.50 203 LEU A CA 1
ATOM 1577 C C . LEU A 1 203 ? 18.350 3.695 8.223 1.00 71.50 203 LEU A C 1
ATOM 1579 O O . LEU A 1 203 ? 18.153 2.526 8.556 1.00 71.50 203 LEU A O 1
ATOM 1583 N N . THR A 1 204 ? 19.262 4.047 7.323 1.00 67.31 204 THR A N 1
ATOM 1584 C CA . THR A 1 204 ? 20.256 3.098 6.818 1.00 67.31 204 THR A CA 1
ATOM 1585 C C . THR A 1 204 ? 21.436 3.110 7.777 1.00 67.31 204 THR A C 1
ATOM 1587 O O . THR A 1 204 ? 22.025 4.161 8.021 1.00 67.31 204 THR A O 1
ATOM 1590 N N . TRP A 1 205 ? 21.774 1.955 8.339 1.00 60.62 205 TRP A N 1
ATOM 1591 C CA . TRP A 1 205 ? 22.943 1.806 9.196 1.00 60.62 205 TRP A CA 1
ATOM 1592 C C . TRP A 1 205 ? 23.799 0.656 8.685 1.00 60.62 205 TRP A C 1
ATOM 1594 O O . TRP A 1 205 ? 23.334 -0.480 8.603 1.00 60.62 205 TRP A O 1
ATOM 1604 N N . GLU A 1 206 ? 25.056 0.950 8.374 1.00 49.72 206 GLU A N 1
ATOM 1605 C CA . GLU A 1 206 ? 26.048 -0.037 7.968 1.00 49.72 206 GLU A CA 1
ATOM 1606 C C . GLU A 1 206 ? 27.304 0.122 8.829 1.00 49.72 206 GLU A C 1
ATOM 1608 O O . GLU A 1 206 ? 27.617 1.205 9.326 1.00 49.72 206 GLU A O 1
ATOM 1613 N N . ARG A 1 207 ? 28.027 -0.979 9.040 1.00 49.47 207 ARG A N 1
ATOM 1614 C CA . ARG A 1 207 ? 29.345 -0.943 9.670 1.00 49.47 207 ARG A CA 1
ATOM 1615 C C . ARG A 1 207 ? 30.390 -0.830 8.568 1.00 49.47 207 ARG A C 1
ATOM 1617 O O . ARG A 1 207 ? 30.599 -1.802 7.847 1.00 49.47 207 ARG A O 1
ATOM 1624 N N . GLU A 1 208 ? 31.085 0.302 8.485 1.00 58.53 208 GLU A N 1
ATOM 1625 C CA . GLU A 1 208 ? 32.263 0.409 7.622 1.00 58.53 208 GLU A CA 1
ATOM 1626 C C . GLU A 1 208 ? 33.284 -0.673 8.002 1.00 58.53 208 GLU A C 1
ATOM 1628 O O . GLU A 1 208 ? 33.750 -0.765 9.145 1.00 58.53 208 GLU A O 1
ATOM 1633 N N . LYS A 1 209 ? 33.637 -1.524 7.037 1.00 56.97 209 LYS A N 1
ATOM 1634 C CA . LYS A 1 209 ? 34.802 -2.398 7.150 1.00 56.97 209 LYS A CA 1
ATOM 1635 C C . LYS A 1 209 ? 36.049 -1.620 6.718 1.00 56.97 209 LYS A C 1
ATOM 1637 O O . LYS A 1 209 ? 36.426 -1.704 5.562 1.00 56.97 209 LYS A O 1
ATOM 1642 N N . GLY A 1 210 ? 36.702 -0.957 7.673 1.00 47.81 210 GLY A N 1
ATOM 1643 C CA . GLY A 1 210 ? 38.144 -0.659 7.643 1.00 47.81 210 GLY A CA 1
ATOM 1644 C C . GLY A 1 210 ? 38.645 0.444 6.692 1.00 47.81 210 GLY A C 1
ATOM 1645 O O . GLY A 1 210 ? 38.511 0.348 5.482 1.00 47.81 210 GLY A O 1
ATOM 1646 N N . GLU A 1 211 ? 39.341 1.407 7.309 1.00 36.81 211 GLU A N 1
ATOM 1647 C CA . GLU A 1 211 ? 40.206 2.480 6.778 1.00 36.81 211 GLU A CA 1
ATOM 1648 C C . GLU A 1 211 ? 39.593 3.564 5.872 1.00 36.81 211 GLU A C 1
ATOM 1650 O O . GLU A 1 211 ? 39.459 3.422 4.658 1.00 36.81 211 GLU A O 1
ATOM 1655 N N . MET A 1 212 ? 39.399 4.744 6.482 1.00 38.88 212 MET A N 1
ATOM 1656 C CA . MET A 1 212 ? 39.449 6.030 5.787 1.00 38.88 212 MET A CA 1
ATOM 1657 C C . MET A 1 212 ? 40.749 6.122 4.978 1.00 38.88 212 MET A C 1
ATOM 1659 O O . MET A 1 212 ? 41.836 6.257 5.544 1.00 38.88 212 MET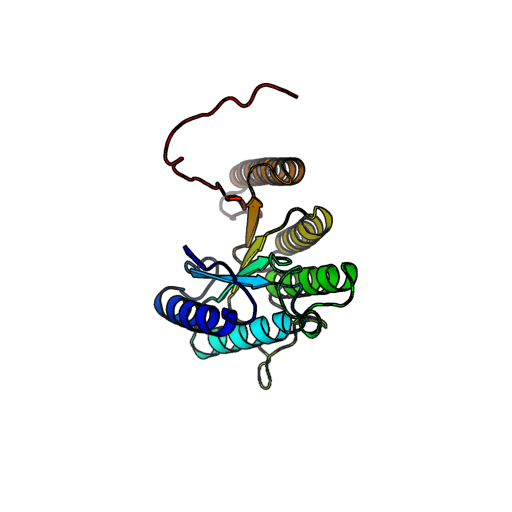 A O 1
ATOM 1663 N N . ARG A 1 213 ? 40.638 6.125 3.651 1.00 29.05 213 ARG A N 1
ATOM 1664 C CA . ARG A 1 213 ? 41.642 6.748 2.789 1.00 29.05 213 ARG A CA 1
ATOM 1665 C C . ARG A 1 213 ? 41.129 8.112 2.370 1.00 29.05 213 ARG A C 1
ATOM 1667 O O . ARG A 1 213 ? 40.189 8.217 1.588 1.00 29.05 213 ARG A O 1
ATOM 1674 N N . TRP A 1 214 ? 41.784 9.147 2.882 1.00 30.23 214 TRP A N 1
ATOM 1675 C CA . TRP A 1 214 ? 41.793 10.452 2.238 1.00 30.23 214 TRP A C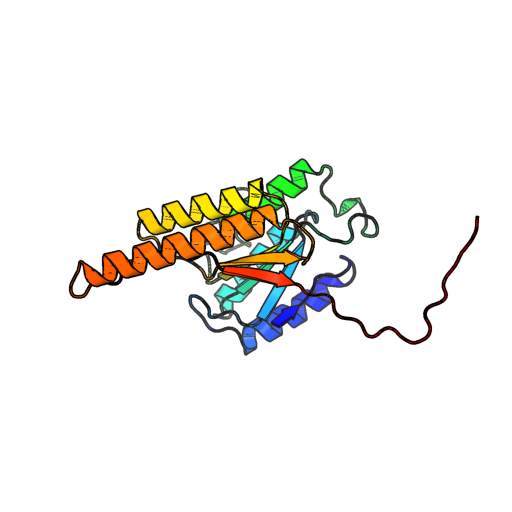A 1
ATOM 1676 C C . TRP A 1 214 ? 42.371 10.274 0.832 1.00 30.23 214 TRP A C 1
ATOM 1678 O O . TRP A 1 214 ? 43.513 9.839 0.687 1.00 30.23 214 TRP A O 1
ATOM 1688 N N . VAL A 1 215 ? 41.583 10.572 -0.199 1.00 28.61 215 VAL A N 1
ATOM 1689 C CA . VAL A 1 215 ? 42.114 10.801 -1.545 1.00 28.61 215 VAL A CA 1
ATOM 1690 C C . VAL A 1 215 ? 42.126 12.312 -1.747 1.00 28.61 215 VAL A C 1
ATOM 1692 O O . VAL A 1 215 ? 41.113 12.911 -2.095 1.00 28.61 215 VAL A O 1
ATOM 1695 N N . GLU A 1 216 ? 43.268 12.929 -1.444 1.00 26.16 216 GLU A N 1
ATOM 1696 C CA . GLU A 1 216 ? 43.643 14.231 -1.998 1.00 26.16 216 GLU A CA 1
ATOM 1697 C C . GLU A 1 216 ? 44.138 14.050 -3.444 1.00 26.16 216 GLU A C 1
ATOM 1699 O O . GLU A 1 216 ? 44.795 13.052 -3.748 1.00 26.16 216 GLU A O 1
ATOM 1704 N N . SER A 1 217 ? 43.904 15.074 -4.280 1.00 25.22 217 SER A N 1
ATOM 1705 C CA . SER A 1 217 ? 44.413 15.311 -5.652 1.00 25.22 217 SER A CA 1
ATOM 1706 C C . SER A 1 217 ? 43.884 14.363 -6.748 1.00 25.22 217 SER A C 1
ATOM 1708 O O . SER A 1 217 ? 43.985 13.146 -6.630 1.00 25.22 217 SER A O 1
ATOM 1710 N N . TRP A 1 218 ? 43.278 14.836 -7.846 1.00 38.03 218 TRP A N 1
ATOM 1711 C CA . TRP A 1 218 ? 43.526 16.040 -8.660 1.00 38.03 218 TRP A CA 1
ATOM 1712 C C . TRP A 1 218 ? 42.239 16.726 -9.128 1.00 38.03 218 TRP A C 1
ATOM 1714 O O . TRP A 1 218 ? 41.239 16.007 -9.343 1.00 38.03 218 TRP A O 1
#

Foldseek 3Di:
DEQEADAPVCRVVSLVVLLVVQLVQAAFDAPSDPGEYEFALQFLCRLVSVQVSQVVCVVSVGAYHYEYHNDDCCPPYDVVRGDPDPVSSVCLRLQVLLCLFLLHHDPNRDHDPPDDGRGHYAYEHEDLPLVSVVSSVVSVVVCLVVVHDGHHYAYEYEPPGNVVSVVVLQVLLVVQVVVQVVVPVVDPDDRRRTDRYHYYYDDDDDDDDDDDDDDDDD

pLDDT: mean 84.5, std 17.34, range [25.22, 98.56]

Sequence (218 aa):
MVFDAEHAAVQKGIDQWTVDYMKKYNKTGKGGAVVYGTYQAYLKACPEVVASHLAIARKENFTLGVKLVRGAYLGSDPRELIHDTKPETDNCYDGIADALVRRSYNDVLRPAKGETEFPDVDVAIAGHNLESVRKTQRIRAKQAENGEDRIELVYAQLQGMADEVSCELVQEGRLAEKKKSELAGAREGKAVDVDVPQAYKYLTWEREKGEMRWVESW

Radius of gyration: 19.37 Å; chains: 1; bounding box: 62×38×50 Å

Secondary structure (DSSP, 8-state):
-EEPP--HHHHHHHHHHHHHHHHHH--SSTT----EEEEETTBTTHHHHHHHHHHHHHHTT--EEEEEE--S-TTTS-GGGB-SSHHHHHHHHHHHHHHHHHT---SSSPPPTT--S---EEEEEE---HHHHHHHHHHHHHHHHHT-----EEEEEETTS-HHHHHHHHHHHHHHHHHHHHHHHHSSS--------EEEEE-------S--------